Protein AF-0000000068950188 (afdb_homodimer)

Structure (mmCIF, N/CA/C/O backbone):
data_AF-0000000068950188-model_v1
#
loop_
_entity.id
_entity.type
_entity.pdbx_description
1 polymer 'Hemerythrin domain-containing protein'
#
loop_
_atom_site.group_PDB
_atom_site.id
_atom_site.type_symbol
_atom_site.label_atom_id
_atom_site.label_alt_id
_atom_site.label_comp_id
_atom_site.label_asym_id
_atom_site.label_entity_id
_atom_site.label_seq_id
_atom_site.pdbx_PDB_ins_code
_atom_site.Cartn_x
_atom_site.Cartn_y
_atom_site.Cartn_z
_atom_site.occupancy
_atom_site.B_iso_or_equiv
_atom_site.auth_seq_id
_atom_site.auth_comp_id
_atom_site.auth_asym_id
_atom_site.auth_atom_id
_atom_site.pdbx_PDB_model_num
ATOM 1 N N . MET A 1 1 ? 6.918 -17.859 6.152 1 88.5 1 MET A N 1
ATOM 2 C CA . MET A 1 1 ? 6.617 -19.25 5.863 1 88.5 1 MET A CA 1
ATOM 3 C C . MET A 1 1 ? 7.891 -20.094 5.84 1 88.5 1 MET A C 1
ATOM 5 O O . MET A 1 1 ? 8.93 -19.625 5.371 1 88.5 1 MET A O 1
ATOM 9 N N . ASP A 1 2 ? 7.711 -21.297 6.402 1 91.31 2 ASP A N 1
ATOM 10 C CA . ASP A 1 2 ? 8.852 -22.203 6.473 1 91.31 2 ASP A CA 1
ATOM 11 C C . ASP A 1 2 ? 8.977 -23.031 5.191 1 91.31 2 ASP A C 1
ATOM 13 O O . ASP A 1 2 ? 8.156 -23.906 4.934 1 91.31 2 ASP A O 1
ATOM 17 N N . LYS A 1 3 ? 10.047 -22.828 4.441 1 92.38 3 LYS A N 1
ATOM 18 C CA . LYS A 1 3 ? 10.266 -23.469 3.146 1 92.38 3 LYS A CA 1
ATOM 19 C C . LYS A 1 3 ? 10.352 -24.984 3.291 1 92.38 3 LYS A C 1
ATOM 21 O O . LYS A 1 3 ? 9.961 -25.734 2.385 1 92.38 3 LYS A O 1
ATOM 26 N N . SER A 1 4 ? 10.93 -25.406 4.383 1 92.56 4 SER A N 1
ATOM 27 C CA . SER A 1 4 ? 11.188 -26.828 4.59 1 92.56 4 SER A CA 1
ATOM 28 C C . SER A 1 4 ? 9.891 -27.609 4.727 1 92.56 4 SER A C 1
ATOM 30 O O . SER A 1 4 ? 9.883 -28.844 4.598 1 92.56 4 SER A O 1
ATOM 32 N N . LYS A 1 5 ? 8.789 -26.922 4.91 1 94.69 5 LYS A N 1
ATOM 33 C CA . LYS A 1 5 ? 7.516 -27.594 5.141 1 94.69 5 LYS A CA 1
ATOM 34 C C . LYS A 1 5 ? 6.676 -27.625 3.869 1 94.69 5 LYS A C 1
ATOM 36 O O . LYS A 1 5 ? 5.559 -28.156 3.871 1 94.69 5 LYS A O 1
ATOM 41 N N . ILE A 1 6 ? 7.227 -27.125 2.834 1 97.69 6 ILE A N 1
ATOM 42 C CA . ILE A 1 6 ? 6.496 -27.094 1.57 1 97.69 6 ILE A CA 1
ATOM 43 C C . ILE A 1 6 ? 6.586 -28.438 0.875 1 97.69 6 ILE A C 1
ATOM 45 O O . ILE A 1 6 ? 7.672 -29.016 0.755 1 97.69 6 ILE A O 1
ATOM 49 N N . PRO A 1 7 ? 5.477 -29 0.404 1 98.12 7 PRO A N 1
ATOM 50 C CA . PRO A 1 7 ? 5.484 -30.281 -0.313 1 98.12 7 PRO A CA 1
ATOM 51 C C . PRO A 1 7 ? 6.414 -30.266 -1.525 1 98.12 7 PRO A C 1
ATOM 53 O O . PRO A 1 7 ? 6.562 -29.234 -2.186 1 98.12 7 PRO A O 1
ATOM 56 N N . ALA A 1 8 ? 6.91 -31.406 -1.889 1 97.12 8 ALA A N 1
ATOM 57 C CA . ALA A 1 8 ? 7.953 -31.562 -2.898 1 97.12 8 ALA A CA 1
ATOM 58 C C . ALA A 1 8 ? 7.496 -31.016 -4.25 1 97.12 8 ALA A C 1
ATOM 60 O O . ALA A 1 8 ? 8.273 -30.375 -4.961 1 97.12 8 ALA A O 1
ATOM 61 N N . ASP A 1 9 ? 6.254 -31.266 -4.605 1 97.62 9 ASP A N 1
ATOM 62 C CA . ASP A 1 9 ? 5.75 -30.891 -5.922 1 97.62 9 ASP A CA 1
ATOM 63 C C . ASP A 1 9 ? 5.531 -29.375 -6.02 1 97.62 9 ASP A C 1
ATOM 65 O O . ASP A 1 9 ? 5.273 -28.859 -7.105 1 97.62 9 ASP A O 1
ATOM 69 N N . GLN A 1 10 ? 5.668 -28.625 -4.875 1 98.5 10 GLN A N 1
ATOM 70 C CA . GLN A 1 10 ? 5.441 -27.188 -4.863 1 98.5 10 GLN A CA 1
ATOM 71 C C . GLN A 1 10 ? 6.688 -26.438 -4.398 1 98.5 10 GLN A C 1
ATOM 73 O O . GLN A 1 10 ? 6.785 -25.219 -4.562 1 98.5 10 GLN A O 1
ATOM 78 N N . ALA A 1 11 ? 7.629 -27.141 -3.865 1 98.19 11 ALA A N 1
ATOM 79 C CA . ALA A 1 11 ? 8.766 -26.578 -3.139 1 98.19 11 ALA A CA 1
ATOM 80 C C . ALA A 1 11 ? 9.625 -25.703 -4.055 1 98.19 11 ALA A C 1
ATOM 82 O O . ALA A 1 11 ? 10.109 -24.656 -3.645 1 98.19 11 ALA A O 1
ATOM 83 N N . GLN A 1 12 ? 9.812 -26.125 -5.266 1 98.38 12 GLN A N 1
ATOM 84 C CA . GLN A 1 12 ? 10.68 -25.375 -6.164 1 98.38 12 GLN A CA 1
ATOM 85 C C . GLN A 1 12 ? 10.047 -24.047 -6.562 1 98.38 12 GLN A C 1
ATOM 87 O O . GLN A 1 12 ? 10.703 -23.016 -6.539 1 98.38 12 GLN A O 1
ATOM 92 N N . ALA A 1 13 ? 8.805 -24.047 -6.945 1 98.81 13 ALA A N 1
ATOM 93 C CA . ALA A 1 13 ? 8.117 -22.828 -7.371 1 98.81 13 ALA A CA 1
ATOM 94 C C . ALA A 1 13 ? 7.973 -21.844 -6.215 1 98.81 13 ALA A C 1
ATOM 96 O O . ALA A 1 13 ? 8.383 -20.688 -6.324 1 98.81 13 ALA A O 1
ATOM 97 N N . LEU A 1 14 ? 7.402 -22.312 -5.105 1 98.88 14 LEU A N 1
ATOM 98 C CA . LEU A 1 14 ? 7.168 -21.438 -3.957 1 98.88 14 LEU A CA 1
ATOM 99 C C . LEU A 1 14 ? 8.484 -21.016 -3.324 1 98.88 14 LEU A C 1
ATOM 101 O O . LEU A 1 14 ? 8.625 -19.859 -2.893 1 98.88 14 LEU A O 1
ATOM 105 N N . GLY A 1 15 ? 9.398 -21.922 -3.277 1 98.69 15 GLY A N 1
ATOM 106 C CA . GLY A 1 15 ? 10.711 -21.578 -2.746 1 98.69 15 GLY A CA 1
ATOM 107 C C . GLY A 1 15 ? 11.414 -20.484 -3.529 1 98.69 15 GLY A C 1
ATOM 108 O O . GLY A 1 15 ? 12.031 -19.594 -2.943 1 98.69 15 GLY A O 1
ATOM 109 N N . ALA A 1 16 ? 11.336 -20.578 -4.867 1 98.62 16 ALA A N 1
ATOM 110 C CA . ALA A 1 16 ? 11.953 -19.562 -5.711 1 98.62 16 ALA A CA 1
ATOM 111 C C . ALA A 1 16 ? 11.344 -18.188 -5.457 1 98.62 16 ALA A C 1
ATOM 113 O O . ALA A 1 16 ? 12.055 -17.188 -5.398 1 98.62 16 ALA A O 1
ATOM 114 N N . LEU A 1 17 ? 10.047 -18.125 -5.305 1 98.88 17 LEU A N 1
ATOM 115 C CA . LEU A 1 17 ? 9.367 -16.859 -5.02 1 98.88 17 LEU A CA 1
ATOM 116 C C . LEU A 1 17 ? 9.742 -16.344 -3.635 1 98.88 17 LEU A C 1
ATOM 118 O O . LEU A 1 17 ? 9.961 -15.148 -3.453 1 98.88 17 LEU A O 1
ATOM 122 N N . MET A 1 18 ? 9.844 -17.25 -2.682 1 98.75 18 MET A N 1
ATOM 123 C CA . MET A 1 18 ? 10.219 -16.859 -1.325 1 98.75 18 MET A CA 1
ATOM 124 C C . MET A 1 18 ? 11.656 -16.359 -1.284 1 98.75 18 MET A C 1
ATOM 126 O O . MET A 1 18 ? 11.984 -15.461 -0.501 1 98.75 18 MET A O 1
ATOM 130 N N . ASP A 1 19 ? 12.492 -16.953 -2.105 1 98.56 19 ASP A N 1
ATOM 131 C CA . ASP A 1 19 ? 13.859 -16.453 -2.207 1 98.56 19 ASP A CA 1
ATOM 132 C C . ASP A 1 19 ? 13.883 -15.016 -2.729 1 98.56 19 ASP A C 1
ATOM 134 O O . ASP A 1 19 ? 14.648 -14.188 -2.24 1 98.56 19 ASP A O 1
ATOM 138 N N . ASP A 1 20 ? 13.078 -14.734 -3.746 1 98.69 20 ASP A N 1
ATOM 139 C CA . ASP A 1 20 ? 12.938 -13.367 -4.223 1 98.69 20 ASP A CA 1
ATOM 140 C C . ASP A 1 20 ? 12.492 -12.438 -3.098 1 98.69 20 ASP A C 1
ATOM 142 O O . ASP A 1 20 ? 13.008 -11.328 -2.955 1 98.69 20 ASP A O 1
ATOM 146 N N . HIS A 1 21 ? 11.469 -12.859 -2.338 1 98.88 21 HIS A N 1
ATOM 147 C CA . HIS A 1 21 ? 10.93 -12.086 -1.227 1 98.88 21 HIS A CA 1
ATOM 148 C C . HIS A 1 21 ? 12.023 -11.758 -0.21 1 98.88 21 HIS A C 1
ATOM 150 O O . HIS A 1 21 ? 12.133 -10.609 0.235 1 98.88 21 HIS A O 1
ATOM 156 N N . ARG A 1 22 ? 12.789 -12.734 0.127 1 98.5 22 ARG A N 1
ATOM 157 C CA . ARG A 1 22 ? 13.867 -12.547 1.096 1 98.5 22 ARG A CA 1
ATOM 158 C C . ARG A 1 22 ? 14.914 -11.57 0.574 1 98.5 22 ARG A C 1
ATOM 160 O O . ARG A 1 22 ? 15.406 -10.727 1.324 1 98.5 22 ARG A O 1
ATOM 167 N N . ALA A 1 23 ? 15.242 -11.695 -0.681 1 98.5 23 ALA A N 1
ATOM 168 C CA . ALA A 1 23 ? 16.266 -10.836 -1.287 1 98.5 23 ALA A CA 1
ATOM 169 C C . ALA A 1 23 ? 15.844 -9.375 -1.229 1 98.5 23 ALA A C 1
ATOM 171 O O . ALA A 1 23 ? 16.641 -8.516 -0.833 1 98.5 23 ALA A O 1
ATOM 172 N N . VAL A 1 24 ? 14.641 -9.094 -1.591 1 98.75 24 VAL A N 1
ATOM 173 C CA . VAL A 1 24 ? 14.242 -7.695 -1.638 1 98.75 24 VAL A CA 1
ATOM 174 C C . VAL A 1 24 ? 14.07 -7.16 -0.218 1 98.75 24 VAL A C 1
ATOM 176 O O . VAL A 1 24 ? 14.336 -5.984 0.048 1 98.75 24 VAL A O 1
ATOM 179 N N . LYS A 1 25 ? 13.57 -7.973 0.729 1 98.75 25 LYS A N 1
ATOM 180 C CA . LYS A 1 25 ? 13.43 -7.531 2.113 1 98.75 25 LYS A CA 1
ATOM 181 C C . LYS A 1 25 ? 14.781 -7.148 2.707 1 98.75 25 LYS A C 1
ATOM 183 O O . LYS A 1 25 ? 14.883 -6.195 3.484 1 98.75 25 LYS A O 1
ATOM 188 N N . LYS A 1 26 ? 15.805 -7.902 2.34 1 98.75 26 LYS A N 1
ATOM 189 C CA . LYS A 1 26 ? 17.156 -7.543 2.762 1 98.75 26 LYS A CA 1
ATOM 190 C C . LYS A 1 26 ? 17.547 -6.168 2.23 1 98.75 26 LYS A C 1
ATOM 192 O O . LYS A 1 26 ? 18.172 -5.379 2.939 1 98.75 26 LYS A O 1
ATOM 197 N N . GLN A 1 27 ? 17.203 -5.887 1.042 1 98.81 27 GLN A N 1
ATOM 198 C CA . GLN A 1 27 ? 17.547 -4.613 0.421 1 98.81 27 GLN A CA 1
ATOM 199 C C . GLN A 1 27 ? 16.719 -3.473 0.998 1 98.81 27 GLN A C 1
ATOM 201 O O . GLN A 1 27 ? 17.188 -2.338 1.088 1 98.81 27 GLN A O 1
ATOM 206 N N . PHE A 1 28 ? 15.414 -3.783 1.392 1 98.81 28 PHE A N 1
ATOM 207 C CA . PHE A 1 28 ? 14.633 -2.781 2.111 1 98.81 28 PHE A CA 1
ATOM 208 C C . PHE A 1 28 ? 15.383 -2.301 3.348 1 98.81 28 PHE A C 1
ATOM 210 O O . PHE A 1 28 ? 15.477 -1.098 3.596 1 98.81 28 PHE A O 1
ATOM 217 N N . LYS A 1 29 ? 15.969 -3.225 4.055 1 98.38 29 LYS A N 1
ATOM 218 C CA . LYS A 1 29 ? 16.719 -2.9 5.266 1 98.38 29 LYS A CA 1
ATOM 219 C C . LYS A 1 29 ? 18 -2.143 4.938 1 98.38 29 LYS A C 1
ATOM 221 O O . LYS A 1 29 ? 18.344 -1.165 5.609 1 98.38 29 LYS A O 1
ATOM 226 N N . ALA A 1 30 ? 18.719 -2.557 3.893 1 98.69 30 ALA A N 1
ATOM 227 C CA . ALA A 1 30 ? 19.953 -1.892 3.482 1 98.69 30 ALA A CA 1
ATOM 228 C C . ALA A 1 30 ? 19.703 -0.431 3.123 1 98.69 30 ALA A C 1
ATOM 230 O O . ALA A 1 30 ? 20.484 0.448 3.469 1 98.69 30 ALA A O 1
ATOM 231 N N . PHE A 1 31 ? 18.656 -0.147 2.445 1 98.75 31 PHE A N 1
ATOM 232 C CA . PHE A 1 31 ? 18.266 1.206 2.057 1 98.75 31 PHE A CA 1
ATOM 233 C C . PHE A 1 31 ? 18.047 2.08 3.283 1 98.75 31 PHE A C 1
ATOM 235 O O . PHE A 1 31 ? 18.484 3.234 3.316 1 98.75 31 PHE A O 1
ATOM 242 N N . LYS A 1 32 ? 17.359 1.504 4.273 1 97.25 32 LYS A N 1
ATOM 243 C CA . LYS A 1 32 ? 17.047 2.232 5.504 1 97.25 32 LYS A CA 1
ATOM 244 C C . LYS A 1 32 ? 18.312 2.512 6.305 1 97.25 32 LYS A C 1
ATOM 246 O O . LYS A 1 32 ? 18.406 3.531 6.992 1 97.25 32 LYS A O 1
ATOM 251 N N . ASP A 1 33 ? 19.344 1.674 6.168 1 97.75 33 ASP A N 1
ATOM 252 C CA . ASP A 1 33 ? 20.516 1.719 7.031 1 97.75 33 ASP A CA 1
ATOM 253 C C . ASP A 1 33 ? 21.578 2.66 6.465 1 97.75 33 ASP A C 1
ATOM 255 O O . ASP A 1 33 ? 22.5 3.059 7.176 1 97.75 33 ASP A O 1
ATOM 259 N N . THR A 1 34 ? 21.484 2.992 5.176 1 97.88 34 THR A N 1
ATOM 260 C CA . THR A 1 34 ? 22.516 3.836 4.582 1 97.88 34 THR A CA 1
ATOM 261 C C . THR A 1 34 ? 22.047 5.285 4.488 1 97.88 34 THR A C 1
ATOM 263 O O . THR A 1 34 ? 20.859 5.539 4.27 1 97.88 34 THR A O 1
ATOM 266 N N . GLU A 1 35 ? 22.984 6.199 4.645 1 95.81 35 GLU A N 1
ATOM 267 C CA . GLU A 1 35 ? 22.688 7.617 4.438 1 95.81 35 GLU A CA 1
ATOM 268 C C . GLU A 1 35 ? 23.312 8.125 3.141 1 95.81 35 GLU A C 1
ATOM 270 O O . GLU A 1 35 ? 23.125 9.281 2.766 1 95.81 35 GLU A O 1
ATOM 275 N N . ASP A 1 36 ? 24.016 7.242 2.432 1 97.38 36 ASP A N 1
ATOM 276 C CA . ASP A 1 36 ? 24.672 7.594 1.175 1 97.38 36 ASP A CA 1
ATOM 277 C C . ASP A 1 36 ? 23.656 7.625 0.024 1 97.38 36 ASP A C 1
ATOM 279 O O . ASP A 1 36 ? 23.078 6.598 -0.326 1 97.38 36 ASP A O 1
ATOM 283 N N . ARG A 1 37 ? 23.531 8.742 -0.566 1 96.31 37 ARG A N 1
ATOM 284 C CA . ARG A 1 37 ? 22.516 8.953 -1.585 1 96.31 37 ARG A CA 1
ATOM 285 C C . ARG A 1 37 ? 22.781 8.086 -2.812 1 96.31 37 ARG A C 1
ATOM 287 O O . ARG A 1 37 ? 21.844 7.574 -3.428 1 96.31 37 ARG A O 1
ATOM 294 N N . ASP A 1 38 ? 23.984 7.965 -3.186 1 97.62 38 ASP A N 1
ATOM 295 C CA . ASP A 1 38 ? 24.328 7.125 -4.332 1 97.62 38 ASP A CA 1
ATOM 296 C C . ASP A 1 38 ? 23.984 5.664 -4.059 1 97.62 38 ASP A C 1
ATOM 298 O O . ASP A 1 38 ? 23.5 4.953 -4.949 1 97.62 38 ASP A O 1
ATOM 302 N N . GLU A 1 39 ? 24.25 5.238 -2.877 1 98.25 39 GLU A N 1
ATOM 303 C CA . GLU A 1 39 ? 23.906 3.873 -2.488 1 98.25 39 GLU A CA 1
ATOM 304 C C . GLU A 1 39 ? 22.406 3.664 -2.475 1 98.25 39 GLU A C 1
ATOM 306 O O . GLU A 1 39 ? 21.906 2.641 -2.951 1 98.25 39 GLU A O 1
ATOM 311 N N . LYS A 1 40 ? 21.719 4.656 -1.939 1 98.44 40 LYS A N 1
ATOM 312 C CA . LYS A 1 40 ? 20.266 4.582 -1.937 1 98.44 40 LYS A CA 1
ATOM 313 C C . LYS A 1 40 ? 19.719 4.465 -3.355 1 98.44 40 LYS A C 1
ATOM 315 O O . LYS A 1 40 ? 18.844 3.641 -3.623 1 98.44 40 LYS A O 1
ATOM 320 N N . GLN A 1 41 ? 20.234 5.262 -4.227 1 98.56 41 GLN A N 1
ATOM 321 C CA . GLN A 1 41 ? 19.812 5.223 -5.617 1 98.56 41 GLN A CA 1
ATOM 322 C C . GLN A 1 41 ? 20.062 3.85 -6.234 1 98.56 41 GLN A C 1
ATOM 324 O O . GLN A 1 41 ? 19.203 3.295 -6.914 1 98.56 41 GLN A O 1
ATOM 329 N N . ALA A 1 42 ? 21.219 3.297 -6.008 1 98.69 42 ALA A N 1
ATOM 330 C CA . ALA A 1 42 ? 21.609 2.004 -6.578 1 98.69 42 ALA A CA 1
ATOM 331 C C . ALA A 1 42 ? 20.703 0.889 -6.039 1 98.69 42 ALA A C 1
ATOM 333 O O . ALA A 1 42 ? 20.234 0.043 -6.801 1 98.69 42 ALA A O 1
ATOM 334 N N . ILE A 1 43 ? 20.484 0.902 -4.723 1 98.81 43 ILE A N 1
ATOM 335 C CA . ILE A 1 43 ? 19.625 -0.099 -4.102 1 98.81 43 ILE A CA 1
ATOM 336 C C . ILE A 1 43 ? 18.219 -0.003 -4.684 1 98.81 43 ILE A C 1
ATOM 338 O O . ILE A 1 43 ? 17.625 -1.019 -5.043 1 98.81 43 ILE A O 1
ATOM 342 N N . ALA A 1 44 ? 17.734 1.243 -4.789 1 98.88 44 ALA A N 1
ATOM 343 C CA . ALA A 1 44 ? 16.375 1.455 -5.27 1 98.88 44 ALA A CA 1
ATOM 344 C C . ALA A 1 44 ? 16.203 0.917 -6.688 1 98.88 44 ALA A C 1
ATOM 346 O O . ALA A 1 44 ? 15.219 0.218 -6.977 1 98.88 44 ALA A O 1
ATOM 347 N N . LEU A 1 45 ? 17.125 1.197 -7.539 1 98.69 45 LEU A N 1
ATOM 348 C CA . LEU A 1 45 ? 17.016 0.768 -8.93 1 98.69 45 LEU A CA 1
ATOM 349 C C . LEU A 1 45 ? 17.125 -0.749 -9.039 1 98.69 45 LEU A C 1
ATOM 351 O O . LEU A 1 45 ? 16.422 -1.371 -9.844 1 98.69 45 LEU A O 1
ATOM 355 N N . ASP A 1 46 ? 17.969 -1.346 -8.25 1 98.44 46 ASP A N 1
ATOM 356 C CA . ASP A 1 46 ? 18.094 -2.801 -8.242 1 98.44 46 ASP A CA 1
ATOM 357 C C . ASP A 1 46 ? 16.812 -3.459 -7.766 1 98.44 46 ASP A C 1
ATOM 359 O O . ASP A 1 46 ? 16.344 -4.438 -8.359 1 98.44 46 ASP A O 1
ATOM 363 N N . VAL A 1 47 ? 16.25 -2.947 -6.699 1 98.81 47 VAL A N 1
ATOM 364 C CA . VAL A 1 47 ? 15.008 -3.482 -6.16 1 98.81 47 VAL A CA 1
ATOM 365 C C . VAL A 1 47 ? 13.898 -3.346 -7.195 1 98.81 47 VAL A C 1
ATOM 367 O O . VAL A 1 47 ? 13.117 -4.273 -7.402 1 98.81 47 VAL A O 1
ATOM 370 N N . CYS A 1 48 ? 13.828 -2.158 -7.828 1 98.81 48 CYS A N 1
ATOM 371 C CA . CYS A 1 48 ? 12.828 -1.955 -8.875 1 98.81 48 CYS A CA 1
ATOM 372 C C . CYS A 1 48 ? 12.953 -3.016 -9.961 1 98.81 48 CYS A C 1
ATOM 374 O O . CYS A 1 48 ? 11.953 -3.584 -10.398 1 98.81 48 CYS A O 1
ATOM 376 N N . HIS A 1 49 ? 14.141 -3.318 -10.328 1 98.31 49 HIS A N 1
ATOM 377 C CA . HIS A 1 49 ? 14.375 -4.324 -11.359 1 98.31 49 HIS A CA 1
ATOM 378 C C . HIS A 1 49 ? 13.945 -5.707 -10.883 1 98.31 49 HIS A C 1
ATOM 380 O O . HIS A 1 49 ? 13.234 -6.422 -11.602 1 98.31 49 HIS A O 1
ATOM 386 N N . GLN A 1 50 ? 14.336 -6.082 -9.719 1 98.44 50 GLN A N 1
ATOM 387 C CA . GLN A 1 50 ? 14 -7.391 -9.164 1 98.44 50 GLN A CA 1
ATOM 388 C C . GLN A 1 50 ? 12.492 -7.555 -9.023 1 98.44 50 GLN A C 1
ATOM 390 O O . GLN A 1 50 ? 11.938 -8.602 -9.367 1 98.44 50 GLN A O 1
ATOM 395 N N . LEU A 1 51 ? 11.852 -6.531 -8.531 1 98.88 51 LEU A N 1
ATOM 396 C CA . LEU A 1 51 ? 10.406 -6.59 -8.336 1 98.88 51 LEU A CA 1
ATOM 397 C C . LEU A 1 51 ? 9.68 -6.672 -9.68 1 98.88 51 LEU A C 1
ATOM 399 O O . LEU A 1 51 ? 8.641 -7.336 -9.789 1 98.88 51 LEU A O 1
ATOM 403 N N . THR A 1 52 ? 10.18 -5.98 -10.664 1 98.75 52 THR A N 1
ATOM 404 C CA . THR A 1 52 ? 9.594 -6.059 -12 1 98.75 52 THR A CA 1
ATOM 405 C C . THR A 1 52 ? 9.672 -7.48 -12.539 1 98.75 52 THR A C 1
ATOM 407 O O . THR A 1 52 ? 8.68 -8.016 -13.039 1 98.75 52 THR A O 1
ATOM 410 N N . VAL A 1 53 ? 10.812 -8.094 -12.43 1 98.69 53 VAL A N 1
ATOM 411 C CA . VAL A 1 53 ? 11 -9.469 -12.875 1 98.69 53 VAL A CA 1
ATOM 412 C C . VAL A 1 53 ? 10.078 -10.398 -12.078 1 98.69 53 VAL A C 1
ATOM 414 O O . VAL A 1 53 ? 9.375 -11.234 -12.656 1 98.69 53 VAL A O 1
ATOM 417 N N . HIS A 1 54 ? 10.062 -10.266 -10.75 1 98.88 54 HIS A N 1
ATOM 418 C CA . HIS A 1 54 ? 9.234 -11.078 -9.859 1 98.88 54 HIS A CA 1
ATOM 419 C C . HIS A 1 54 ? 7.766 -11 -10.258 1 98.88 54 HIS A C 1
ATOM 421 O O . HIS A 1 54 ? 7.102 -12.031 -10.398 1 98.88 54 HIS A O 1
ATOM 427 N N . ALA A 1 55 ? 7.293 -9.789 -10.414 1 98.81 55 ALA A N 1
ATOM 428 C CA . ALA A 1 55 ? 5.887 -9.586 -10.758 1 98.81 55 ALA A CA 1
ATOM 429 C C . ALA A 1 55 ? 5.559 -10.188 -12.117 1 98.81 55 ALA A C 1
ATOM 431 O O . ALA A 1 55 ? 4.504 -10.805 -12.297 1 98.81 55 ALA A O 1
ATOM 432 N N . THR A 1 56 ? 6.445 -10.016 -13.062 1 98.81 56 THR A N 1
ATOM 433 C CA . THR A 1 56 ? 6.238 -10.547 -14.406 1 98.81 56 THR A CA 1
ATOM 434 C C . THR A 1 56 ? 6.109 -12.07 -14.375 1 98.81 56 THR A C 1
ATOM 436 O O . THR A 1 56 ? 5.188 -12.633 -14.969 1 98.81 56 THR A O 1
ATOM 439 N N . ILE A 1 57 ? 6.957 -12.711 -13.664 1 98.81 57 ILE A N 1
ATOM 440 C CA . ILE A 1 57 ? 6.98 -14.164 -13.562 1 98.81 57 ILE A CA 1
ATOM 441 C C . ILE A 1 57 ? 5.691 -14.656 -12.906 1 98.81 57 ILE A C 1
ATOM 443 O O . ILE A 1 57 ? 5.078 -15.617 -13.375 1 98.81 57 ILE A O 1
ATOM 447 N N . GLU A 1 58 ? 5.293 -14.047 -11.828 1 98.94 58 GLU A N 1
ATOM 448 C CA . GLU A 1 58 ? 4.055 -14.438 -11.164 1 98.94 58 GLU A CA 1
ATOM 449 C C . GLU A 1 58 ? 2.848 -14.234 -12.07 1 98.94 58 GLU A C 1
ATOM 451 O O . GLU A 1 58 ? 2.008 -15.133 -12.203 1 98.94 58 GLU A O 1
ATOM 456 N N . GLU A 1 59 ? 2.789 -13.109 -12.719 1 98.88 59 GLU A N 1
ATOM 457 C CA . GLU A 1 59 ? 1.618 -12.758 -13.523 1 98.88 59 GLU A CA 1
ATOM 458 C C . GLU A 1 59 ? 1.526 -13.617 -14.773 1 98.88 59 GLU A C 1
ATOM 460 O O . GLU A 1 59 ? 0.432 -14.008 -15.188 1 98.88 59 GLU A O 1
ATOM 465 N N . GLU A 1 60 ? 2.637 -13.969 -15.375 1 98.88 60 GLU A N 1
ATOM 466 C CA . GLU A 1 60 ? 2.641 -14.695 -16.641 1 98.88 60 GLU A CA 1
ATOM 467 C C . GLU A 1 60 ? 2.531 -16.203 -16.422 1 98.88 60 GLU A C 1
ATOM 469 O O . GLU A 1 60 ? 2.023 -16.922 -17.281 1 98.88 60 GLU A O 1
ATOM 474 N N . ILE A 1 61 ? 2.984 -16.688 -15.289 1 98.94 61 ILE A N 1
ATOM 475 C CA . ILE A 1 61 ? 3.146 -18.125 -15.156 1 98.94 61 ILE A CA 1
ATOM 476 C C . ILE A 1 61 ? 2.461 -18.609 -13.883 1 98.94 61 ILE A C 1
ATOM 478 O O . ILE A 1 61 ? 1.533 -19.422 -13.938 1 98.94 61 ILE A O 1
ATOM 482 N N . PHE A 1 62 ? 2.838 -18.078 -12.672 1 98.94 62 PHE A N 1
ATOM 483 C CA . PHE A 1 62 ? 2.385 -18.609 -11.391 1 98.94 62 PHE A CA 1
ATOM 484 C C . PHE A 1 62 ? 0.891 -18.359 -11.203 1 98.94 62 PHE A C 1
ATOM 486 O O . PHE A 1 62 ? 0.145 -19.281 -10.867 1 98.94 62 PHE A O 1
ATOM 493 N N . TYR A 1 63 ? 0.458 -17.109 -11.453 1 98.88 63 TYR A N 1
ATOM 494 C CA . TYR A 1 63 ? -0.941 -16.766 -11.219 1 98.88 63 TYR A CA 1
ATOM 495 C C . TYR A 1 63 ? -1.855 -17.562 -12.156 1 98.88 63 TYR A C 1
ATOM 497 O O . TYR A 1 63 ? -2.838 -18.156 -11.711 1 98.88 63 TYR A O 1
ATOM 505 N N . PRO A 1 64 ? -1.549 -17.609 -13.461 1 98.81 64 PRO A N 1
ATOM 506 C CA . PRO A 1 64 ? -2.416 -18.391 -14.344 1 98.81 64 PRO A CA 1
ATOM 507 C C . PRO A 1 64 ? -2.498 -19.859 -13.945 1 98.81 64 PRO A C 1
ATOM 509 O O . PRO A 1 64 ? -3.545 -20.484 -14.117 1 98.81 64 PRO A O 1
ATOM 512 N N . ALA A 1 65 ? -1.452 -20.422 -13.43 1 98.69 65 ALA A N 1
ATOM 513 C CA . ALA A 1 65 ? -1.436 -21.828 -13.023 1 98.69 65 ALA A CA 1
ATOM 514 C C . ALA A 1 65 ? -2.377 -22.078 -11.852 1 98.69 65 ALA A C 1
ATOM 516 O O . ALA A 1 65 ? -2.781 -23.203 -11.602 1 98.69 65 ALA A O 1
ATOM 517 N N . LEU A 1 66 ? -2.674 -21.078 -11.102 1 98.81 66 LEU A N 1
ATOM 518 C CA . LEU A 1 66 ? -3.504 -21.203 -9.906 1 98.81 66 LEU A CA 1
ATOM 519 C C . LEU A 1 66 ? -4.953 -20.844 -10.203 1 98.81 66 LEU A C 1
ATOM 521 O O . LEU A 1 66 ? -5.855 -21.172 -9.43 1 98.81 66 LEU A O 1
ATOM 525 N N . ARG A 1 67 ? -5.156 -20.016 -11.266 1 98.69 67 ARG A N 1
ATOM 526 C CA . ARG A 1 67 ? -6.496 -19.531 -11.586 1 98.69 67 ARG A CA 1
ATOM 527 C C . ARG A 1 67 ? -7.457 -20.703 -11.797 1 98.69 67 ARG A C 1
ATOM 529 O O . ARG A 1 67 ? -7.121 -21.688 -12.469 1 98.69 67 ARG A O 1
ATOM 536 N N . GLY A 1 68 ? -8.656 -20.641 -11.188 1 98.44 68 GLY A N 1
ATOM 537 C CA . GLY A 1 68 ? -9.703 -21.625 -11.359 1 98.44 68 GLY A CA 1
ATOM 538 C C . GLY A 1 68 ? -9.617 -22.766 -10.359 1 98.44 68 GLY A C 1
ATOM 539 O O . GLY A 1 68 ? -10.516 -23.609 -10.289 1 98.44 68 GLY A O 1
ATOM 540 N N . VAL A 1 69 ? -8.602 -22.844 -9.523 1 98.56 69 VAL A N 1
ATOM 541 C CA . VAL A 1 69 ? -8.445 -23.922 -8.539 1 98.56 69 VAL A CA 1
ATOM 542 C C . VAL A 1 69 ? -9.523 -23.797 -7.473 1 98.56 69 VAL A C 1
ATOM 544 O O . VAL A 1 69 ? -10.094 -24.812 -7.047 1 98.56 69 VAL A O 1
ATOM 547 N N . SER A 1 70 ? -9.781 -22.594 -6.988 1 98.25 70 SER A N 1
ATOM 548 C CA . SER A 1 70 ? -10.859 -22.297 -6.047 1 98.25 70 SER A CA 1
ATOM 549 C C . SER A 1 70 ? -11.234 -20.828 -6.078 1 98.25 70 SER A C 1
ATOM 551 O O . SER A 1 70 ? -10.445 -19.984 -6.516 1 98.25 70 SER A O 1
ATOM 553 N N . ASP A 1 71 ? -12.367 -20.531 -5.582 1 97.25 71 ASP A N 1
ATOM 554 C CA . ASP A 1 71 ? -12.82 -19.141 -5.5 1 97.25 71 ASP A CA 1
ATOM 555 C C . ASP A 1 71 ? -11.914 -18.328 -4.586 1 97.25 71 ASP A C 1
ATOM 557 O O . ASP A 1 71 ? -11.656 -17.141 -4.852 1 97.25 71 ASP A O 1
ATOM 561 N N . GLU A 1 72 ? -11.477 -18.953 -3.545 1 97.56 72 GLU A N 1
ATOM 562 C CA . GLU A 1 72 ? -10.594 -18.281 -2.6 1 97.56 72 GLU A CA 1
ATOM 563 C C . GLU A 1 72 ? -9.281 -17.875 -3.264 1 97.56 72 GLU A C 1
ATOM 565 O O . GLU A 1 72 ? -8.82 -16.75 -3.111 1 97.56 72 GLU A O 1
ATOM 570 N N . ILE A 1 73 ? -8.766 -18.781 -3.973 1 98.69 73 ILE A N 1
ATOM 571 C CA . ILE A 1 73 ? -7.516 -18.5 -4.672 1 98.69 73 ILE A CA 1
ATOM 572 C C . ILE A 1 73 ? -7.746 -17.422 -5.727 1 98.69 73 ILE A C 1
ATOM 574 O O . ILE A 1 73 ? -6.941 -16.5 -5.867 1 98.69 73 ILE A O 1
ATOM 578 N N . ASP A 1 74 ? -8.852 -17.516 -6.465 1 98.5 74 ASP A N 1
ATOM 579 C CA . ASP A 1 74 ? -9.156 -16.531 -7.488 1 98.5 74 ASP A CA 1
ATOM 580 C C . ASP A 1 74 ? -9.25 -15.125 -6.887 1 98.5 74 ASP A C 1
ATOM 582 O O . ASP A 1 74 ? -8.766 -14.156 -7.469 1 98.5 74 ASP A O 1
ATOM 586 N N . ASP A 1 75 ? -9.836 -15.031 -5.738 1 97.69 75 ASP A N 1
ATOM 587 C CA . ASP A 1 75 ? -9.953 -13.75 -5.059 1 97.69 75 ASP A CA 1
ATOM 588 C C . ASP A 1 75 ? -8.586 -13.211 -4.66 1 97.69 75 ASP A C 1
ATOM 590 O O . ASP A 1 75 ? -8.32 -12.016 -4.801 1 97.69 75 ASP A O 1
ATOM 594 N N . LEU A 1 76 ? -7.762 -14.07 -4.148 1 98.56 76 LEU A N 1
ATOM 595 C CA . LEU A 1 76 ? -6.418 -13.664 -3.748 1 98.56 76 LEU A CA 1
ATOM 596 C C . LEU A 1 76 ? -5.598 -13.219 -4.957 1 98.56 76 LEU A C 1
ATOM 598 O O . LEU A 1 76 ? -4.805 -12.281 -4.859 1 98.56 76 LEU A O 1
ATOM 602 N N . LEU A 1 77 ? -5.797 -13.883 -6.062 1 98.81 77 LEU A N 1
ATOM 603 C CA . LEU A 1 77 ? -5.098 -13.516 -7.289 1 98.81 77 LEU A CA 1
ATOM 604 C C . LEU A 1 77 ? -5.547 -12.141 -7.777 1 98.81 77 LEU A C 1
ATOM 606 O O . LEU A 1 77 ? -4.727 -11.336 -8.219 1 98.81 77 LEU A O 1
ATOM 610 N N . ASP A 1 78 ? -6.844 -11.914 -7.719 1 98.56 78 ASP A N 1
ATOM 611 C CA . ASP A 1 78 ? -7.348 -10.594 -8.102 1 98.56 78 ASP A CA 1
ATOM 612 C C . ASP A 1 78 ? -6.723 -9.5 -7.246 1 98.56 78 ASP A C 1
ATOM 614 O O . ASP A 1 78 ? -6.309 -8.461 -7.766 1 98.56 78 ASP A O 1
ATOM 618 N N . GLU A 1 79 ? -6.66 -9.719 -5.988 1 98.69 79 GLU A N 1
ATOM 619 C CA . GLU A 1 79 ? -6.047 -8.75 -5.082 1 98.69 79 GLU A CA 1
ATOM 620 C C . GLU A 1 79 ? -4.566 -8.555 -5.402 1 98.69 79 GLU A C 1
ATOM 622 O O . GLU A 1 79 ? -4.09 -7.418 -5.465 1 98.69 79 GLU A O 1
ATOM 627 N N . ALA A 1 80 ? -3.904 -9.625 -5.629 1 98.81 80 ALA A N 1
ATOM 628 C CA . ALA A 1 80 ? -2.473 -9.578 -5.914 1 98.81 80 ALA A CA 1
ATOM 629 C C . ALA A 1 80 ? -2.197 -8.805 -7.199 1 98.81 80 ALA A C 1
ATOM 631 O O . ALA A 1 80 ? -1.193 -8.094 -7.301 1 98.81 80 ALA A O 1
ATOM 632 N N . GLU A 1 81 ? -3.066 -8.984 -8.156 1 98.69 81 GLU A N 1
ATOM 633 C CA . GLU A 1 81 ? -2.904 -8.25 -9.406 1 98.69 81 GLU A CA 1
ATOM 634 C C . GLU A 1 81 ? -3.023 -6.742 -9.18 1 98.69 81 GLU A C 1
ATOM 636 O O . GLU A 1 81 ? -2.275 -5.961 -9.766 1 98.69 81 GLU A O 1
ATOM 641 N N . VAL A 1 82 ? -3.949 -6.359 -8.359 1 98.69 82 VAL A N 1
ATOM 642 C CA . VAL A 1 82 ? -4.094 -4.949 -8.008 1 98.69 82 VAL A CA 1
ATOM 643 C C . VAL A 1 82 ? -2.854 -4.473 -7.258 1 98.69 82 VAL A C 1
ATOM 645 O O . VAL A 1 82 ? -2.336 -3.385 -7.527 1 98.69 82 VAL A O 1
ATOM 648 N N . GLU A 1 83 ? -2.373 -5.258 -6.336 1 98.88 83 GLU A N 1
ATOM 649 C CA . GLU A 1 83 ? -1.159 -4.922 -5.598 1 98.88 83 GLU A CA 1
ATOM 650 C C . GLU A 1 83 ? 0.027 -4.738 -6.543 1 98.88 83 GLU A C 1
ATOM 652 O O . GLU A 1 83 ? 0.821 -3.811 -6.379 1 98.88 83 GLU A O 1
ATOM 657 N N . HIS A 1 84 ? 0.128 -5.598 -7.527 1 98.94 84 HIS A N 1
ATOM 658 C CA . HIS A 1 84 ? 1.206 -5.484 -8.5 1 98.94 84 HIS A CA 1
ATOM 659 C C . HIS A 1 84 ? 1.117 -4.168 -9.266 1 98.94 84 HIS A C 1
ATOM 661 O O . HIS A 1 84 ? 2.141 -3.541 -9.555 1 98.94 84 HIS A O 1
ATOM 667 N N . GLN A 1 85 ? -0.04 -3.824 -9.602 1 98.5 85 GLN A N 1
ATOM 668 C CA . GLN A 1 85 ? -0.193 -2.562 -10.32 1 98.5 85 GLN A CA 1
ATOM 669 C C . GLN A 1 85 ? 0.281 -1.386 -9.477 1 98.5 85 GLN A C 1
ATOM 671 O O . GLN A 1 85 ? 0.943 -0.476 -9.977 1 98.5 85 GLN A O 1
ATOM 676 N N . VAL A 1 86 ? -0.042 -1.373 -8.188 1 98.69 86 VAL A N 1
ATOM 677 C CA . VAL A 1 86 ? 0.422 -0.333 -7.281 1 98.69 86 VAL A CA 1
ATOM 678 C C . VAL A 1 86 ? 1.949 -0.318 -7.246 1 98.69 86 VAL A C 1
ATOM 680 O O . VAL A 1 86 ? 2.566 0.746 -7.336 1 98.69 86 VAL A O 1
ATOM 683 N N . ALA A 1 87 ? 2.516 -1.494 -7.094 1 98.81 87 ALA A N 1
ATOM 684 C CA . ALA A 1 87 ? 3.973 -1.593 -7.07 1 98.81 87 ALA A CA 1
ATOM 685 C C . ALA A 1 87 ? 4.578 -1.05 -8.359 1 98.81 87 ALA A C 1
ATOM 687 O O . ALA A 1 87 ? 5.582 -0.333 -8.328 1 98.81 87 ALA A O 1
ATOM 688 N N . LYS A 1 88 ? 3.967 -1.352 -9.5 1 98.81 88 LYS A N 1
ATOM 689 C CA . LYS A 1 88 ? 4.461 -0.897 -10.797 1 98.81 88 LYS A CA 1
ATOM 690 C C . LYS A 1 88 ? 4.418 0.625 -10.898 1 98.81 88 LYS A C 1
ATOM 692 O O . LYS A 1 88 ? 5.332 1.24 -11.453 1 98.81 88 LYS A O 1
ATOM 697 N N . ASP A 1 89 ? 3.418 1.202 -10.367 1 98.56 89 ASP A N 1
ATOM 698 C CA . ASP A 1 89 ? 3.307 2.656 -10.383 1 98.56 89 ASP A CA 1
ATOM 699 C C . ASP A 1 89 ? 4.398 3.297 -9.523 1 98.56 89 ASP A C 1
ATOM 701 O O . ASP A 1 89 ? 4.992 4.305 -9.914 1 98.56 89 ASP A O 1
ATOM 705 N N . LEU A 1 90 ? 4.645 2.764 -8.359 1 98.81 90 LEU A N 1
ATOM 706 C CA . LEU A 1 90 ? 5.691 3.279 -7.488 1 98.81 90 LEU A CA 1
ATOM 707 C C . LEU A 1 90 ? 7.066 3.072 -8.109 1 98.81 90 LEU A C 1
ATOM 709 O O . LEU A 1 90 ? 7.934 3.945 -8.016 1 98.81 90 LEU A O 1
ATOM 713 N N . ILE A 1 91 ? 7.266 1.918 -8.758 1 98.88 91 ILE A N 1
ATOM 714 C CA . ILE A 1 91 ? 8.508 1.632 -9.461 1 98.88 91 ILE A CA 1
ATOM 715 C C . ILE A 1 91 ? 8.727 2.666 -10.562 1 98.88 91 ILE A C 1
ATOM 717 O O . ILE A 1 91 ? 9.828 3.211 -10.703 1 98.88 91 ILE A O 1
ATOM 721 N N . ALA A 1 92 ? 7.68 2.955 -11.32 1 98.69 92 ALA A N 1
ATOM 722 C CA . ALA A 1 92 ? 7.777 3.947 -12.391 1 98.69 92 ALA A CA 1
ATOM 723 C C . ALA A 1 92 ? 8.18 5.309 -11.836 1 98.69 92 ALA A C 1
ATOM 725 O O . ALA A 1 92 ? 9 6.016 -12.438 1 98.69 92 ALA A O 1
ATOM 726 N N . ALA A 1 93 ? 7.66 5.711 -10.742 1 98.38 93 ALA A N 1
ATOM 727 C CA . ALA A 1 93 ? 7.984 6.988 -10.109 1 98.38 93 ALA A CA 1
ATOM 728 C C . ALA A 1 93 ? 9.461 7.043 -9.711 1 98.38 93 ALA A C 1
ATOM 730 O O . ALA A 1 93 ? 10.117 8.07 -9.883 1 98.38 93 ALA A O 1
ATOM 731 N N . ILE A 1 94 ? 9.977 5.977 -9.164 1 98.75 94 ILE A N 1
ATOM 732 C CA . ILE A 1 94 ? 11.367 5.898 -8.75 1 98.75 94 ILE A CA 1
ATOM 733 C C . ILE A 1 94 ? 12.273 5.973 -9.984 1 98.75 94 ILE A C 1
ATOM 735 O O . ILE A 1 94 ? 13.242 6.73 -10 1 98.75 94 ILE A O 1
ATOM 739 N N . GLU A 1 95 ? 11.914 5.227 -11.016 1 98.56 95 GLU A N 1
ATOM 740 C CA . GLU A 1 95 ? 12.75 5.129 -12.211 1 98.56 95 GLU A CA 1
ATOM 741 C C . GLU A 1 95 ? 12.727 6.434 -13.008 1 98.56 95 GLU A C 1
ATOM 743 O O . GLU A 1 95 ? 13.695 6.758 -13.703 1 98.56 95 GLU A O 1
ATOM 748 N N . GLU A 1 96 ? 11.664 7.168 -12.945 1 98 96 GLU A N 1
ATOM 749 C CA . GLU A 1 96 ? 11.531 8.438 -13.648 1 98 96 GLU A CA 1
ATOM 750 C C . GLU A 1 96 ? 12.5 9.477 -13.094 1 98 96 GLU A C 1
ATOM 752 O O . GLU A 1 96 ? 12.992 10.336 -13.828 1 98 96 GLU A O 1
ATOM 757 N N . ASP A 1 97 ? 12.789 9.469 -11.789 1 97.38 97 ASP A N 1
ATOM 758 C CA . ASP A 1 97 ? 13.695 10.414 -11.141 1 97.38 97 ASP A CA 1
ATOM 759 C C . ASP A 1 97 ? 14.461 9.742 -9.992 1 97.38 97 ASP A C 1
ATOM 761 O O . ASP A 1 97 ? 14.281 10.109 -8.828 1 97.38 97 ASP A O 1
ATOM 765 N N . PRO A 1 98 ? 15.352 8.867 -10.32 1 96.12 98 PRO A N 1
ATOM 766 C CA . PRO A 1 98 ? 16.031 8.055 -9.305 1 96.12 98 PRO A CA 1
ATOM 767 C C . PRO A 1 98 ? 16.906 8.883 -8.375 1 96.12 98 PRO A C 1
ATOM 769 O O . PRO A 1 98 ? 17.281 8.414 -7.297 1 96.12 98 PRO A O 1
ATOM 772 N N . ALA A 1 99 ? 17.25 10.102 -8.727 1 94.62 99 ALA A N 1
ATOM 773 C CA . ALA A 1 99 ? 18.094 10.961 -7.898 1 94.62 99 ALA A CA 1
ATOM 774 C C . ALA A 1 99 ? 17.281 12.109 -7.305 1 94.62 99 ALA A C 1
ATOM 776 O O . ALA A 1 99 ? 17.859 13.023 -6.699 1 94.62 99 ALA A O 1
ATOM 777 N N . GLY A 1 100 ? 16 12.039 -7.477 1 95.44 100 GLY A N 1
ATOM 778 C CA . GLY A 1 100 ? 15.156 13.156 -7.074 1 95.44 100 GLY A CA 1
ATOM 779 C C . GLY A 1 100 ? 14.883 13.188 -5.586 1 95.44 100 GLY A C 1
ATOM 780 O O . GLY A 1 100 ? 15.203 12.242 -4.867 1 95.44 100 GLY A O 1
ATOM 781 N N . ASP A 1 101 ? 14.281 14.25 -5.082 1 95.38 101 ASP A N 1
ATOM 782 C CA . ASP A 1 101 ? 14.023 14.5 -3.666 1 95.38 101 ASP A CA 1
ATOM 783 C C . ASP A 1 101 ? 12.992 13.516 -3.111 1 95.38 101 ASP A C 1
ATOM 785 O O . ASP A 1 101 ? 12.922 13.305 -1.898 1 95.38 101 ASP A O 1
ATOM 789 N N . LYS A 1 102 ? 12.281 12.859 -3.98 1 96.75 102 LYS A N 1
ATOM 790 C CA . LYS A 1 102 ? 11.211 11.984 -3.518 1 96.75 102 LYS A CA 1
ATOM 791 C C . LYS A 1 102 ? 11.625 10.523 -3.592 1 96.75 102 LYS A C 1
ATOM 793 O O . LYS A 1 102 ? 10.812 9.625 -3.344 1 96.75 102 LYS A O 1
ATOM 798 N N . LEU A 1 103 ? 12.844 10.281 -3.91 1 98.38 103 LEU A N 1
ATOM 799 C CA . LEU A 1 103 ? 13.32 8.898 -3.992 1 98.38 103 LEU A CA 1
ATOM 800 C C . LEU A 1 103 ? 13.031 8.148 -2.697 1 98.38 103 LEU A C 1
ATOM 802 O O . LEU A 1 103 ? 12.438 7.07 -2.717 1 98.38 103 LEU A O 1
ATOM 806 N N . GLU A 1 104 ? 13.383 8.734 -1.561 1 98.12 104 GLU A N 1
ATOM 807 C CA . GLU A 1 104 ? 13.258 8.039 -0.28 1 98.12 104 GLU A CA 1
ATOM 808 C C . GLU A 1 104 ? 11.797 7.789 0.07 1 98.12 104 GLU A C 1
ATOM 810 O O . GLU A 1 104 ? 11.445 6.711 0.549 1 98.12 104 GLU A O 1
ATOM 815 N N . ALA A 1 105 ? 10.984 8.711 -0.179 1 98.56 105 ALA A N 1
ATOM 816 C CA . ALA A 1 105 ? 9.555 8.562 0.092 1 98.56 105 ALA A CA 1
ATOM 817 C C . ALA A 1 105 ? 8.945 7.461 -0.774 1 98.56 105 ALA A C 1
ATOM 819 O O . ALA A 1 105 ? 8.25 6.578 -0.269 1 98.56 105 ALA A O 1
ATOM 820 N N . ASN A 1 106 ? 9.234 7.551 -2.074 1 98.81 106 ASN A N 1
ATOM 821 C CA . ASN A 1 106 ? 8.711 6.543 -2.994 1 98.81 106 ASN A CA 1
ATOM 822 C C . ASN A 1 106 ? 9.188 5.145 -2.619 1 98.81 106 ASN A C 1
ATOM 824 O O . ASN A 1 106 ? 8.398 4.199 -2.607 1 98.81 106 ASN A O 1
ATOM 828 N N . TYR A 1 107 ? 10.461 5.074 -2.307 1 98.88 107 TYR A N 1
ATOM 829 C CA . TYR A 1 107 ? 11.023 3.77 -1.985 1 98.88 107 TYR A CA 1
ATOM 830 C C . TYR A 1 107 ? 10.469 3.242 -0.669 1 98.88 107 TYR A C 1
ATOM 832 O O . TYR A 1 107 ? 10.195 2.045 -0.538 1 98.88 107 TYR A O 1
ATOM 840 N N . THR A 1 108 ? 10.312 4.094 0.296 1 98.69 108 THR A N 1
ATOM 841 C CA . THR A 1 108 ? 9.758 3.684 1.583 1 98.69 108 THR A CA 1
ATOM 842 C C . THR A 1 108 ? 8.336 3.145 1.414 1 98.69 108 THR A C 1
ATOM 844 O O . THR A 1 108 ? 8.016 2.064 1.912 1 98.69 108 THR A O 1
ATOM 847 N N . VAL A 1 109 ? 7.531 3.818 0.704 1 98.88 109 VAL A N 1
ATOM 848 C CA . VAL A 1 109 ? 6.16 3.381 0.481 1 98.88 109 VAL A CA 1
ATOM 849 C C . VAL A 1 109 ? 6.152 2.076 -0.312 1 98.88 109 VAL A C 1
ATOM 851 O O . VAL A 1 109 ? 5.398 1.153 0.005 1 98.88 109 VAL A O 1
ATOM 854 N N . LEU A 1 110 ? 6.973 1.959 -1.348 1 98.88 110 LEU A N 1
ATOM 855 C CA . LEU A 1 110 ? 7.09 0.718 -2.107 1 98.88 110 LEU A CA 1
ATOM 856 C C . LEU A 1 110 ? 7.441 -0.449 -1.189 1 98.88 110 LEU A C 1
ATOM 858 O O . LEU A 1 110 ? 6.801 -1.501 -1.245 1 98.88 110 LEU A O 1
ATOM 862 N N . SER A 1 111 ? 8.461 -0.217 -0.373 1 98.88 111 SER A N 1
ATOM 863 C CA . SER A 1 111 ? 8.953 -1.284 0.495 1 98.88 111 SER A CA 1
ATOM 864 C C . SER A 1 111 ? 7.871 -1.735 1.475 1 98.88 111 SER A C 1
ATOM 866 O O . SER A 1 111 ? 7.715 -2.932 1.727 1 98.88 111 SER A O 1
ATOM 868 N N . GLU A 1 112 ? 7.117 -0.801 2.037 1 98.62 112 GLU A N 1
ATOM 869 C CA . GLU A 1 112 ? 6.043 -1.128 2.967 1 98.62 112 GLU A CA 1
ATOM 870 C C . GLU A 1 112 ? 4.922 -1.889 2.268 1 98.62 112 GLU A C 1
ATOM 872 O O . GLU A 1 112 ? 4.402 -2.871 2.803 1 98.62 112 GLU A O 1
ATOM 877 N N . TYR A 1 113 ? 4.629 -1.433 1.128 1 98.38 113 TYR A N 1
ATOM 878 C CA . TYR A 1 113 ? 3.574 -2.072 0.348 1 98.38 113 TYR A CA 1
ATOM 879 C C . TYR A 1 113 ? 3.977 -3.484 -0.058 1 98.38 113 TYR A C 1
ATOM 881 O O . TYR A 1 113 ? 3.201 -4.43 0.109 1 98.38 113 TYR A O 1
ATOM 889 N N . VAL A 1 114 ? 5.152 -3.617 -0.541 1 98.88 114 VAL A N 1
ATOM 890 C CA . VAL A 1 114 ? 5.625 -4.918 -1.004 1 98.88 114 VAL A CA 1
ATOM 891 C C . VAL A 1 114 ? 5.758 -5.871 0.181 1 98.88 114 VAL A C 1
ATOM 893 O O . VAL A 1 114 ? 5.473 -7.066 0.059 1 98.88 114 VAL A O 1
ATOM 896 N N . ALA A 1 115 ? 6.23 -5.398 1.294 1 98.62 115 ALA A N 1
ATOM 897 C CA . ALA A 1 115 ? 6.273 -6.234 2.49 1 98.62 115 ALA A CA 1
ATOM 898 C C . ALA A 1 115 ? 4.891 -6.781 2.828 1 98.62 115 ALA A C 1
ATOM 900 O O . ALA A 1 115 ? 4.75 -7.961 3.166 1 98.62 115 ALA A O 1
ATOM 901 N N . HIS A 1 116 ? 3.898 -5.914 2.75 1 98.44 116 HIS A N 1
ATOM 902 C CA . HIS A 1 116 ? 2.521 -6.344 2.975 1 98.44 116 HIS A CA 1
ATOM 903 C C . HIS A 1 116 ? 2.094 -7.383 1.943 1 98.44 116 HIS A C 1
ATOM 905 O O . HIS A 1 116 ? 1.508 -8.406 2.295 1 98.44 116 HIS A O 1
ATOM 911 N N . HIS A 1 117 ? 2.352 -7.156 0.681 1 98.81 117 HIS A N 1
ATOM 912 C CA . HIS A 1 117 ? 2.061 -8.078 -0.408 1 98.81 117 HIS A CA 1
ATOM 913 C C . HIS A 1 117 ? 2.686 -9.445 -0.152 1 98.81 117 HIS A C 1
ATOM 915 O O . HIS A 1 117 ? 2.035 -10.477 -0.336 1 98.81 117 HIS A O 1
ATOM 921 N N . ILE A 1 118 ? 3.932 -9.461 0.288 1 98.81 118 ILE A N 1
ATOM 922 C CA . ILE A 1 118 ? 4.668 -10.688 0.567 1 98.81 118 ILE A CA 1
ATOM 923 C C . ILE A 1 118 ? 3.99 -11.453 1.704 1 98.81 118 ILE A C 1
ATOM 925 O O . ILE A 1 118 ? 3.818 -12.672 1.629 1 98.81 118 ILE A O 1
ATOM 929 N N . GLU A 1 119 ? 3.6 -10.758 2.734 1 98.31 119 GLU A N 1
ATOM 930 C CA . GLU A 1 119 ? 2.914 -11.391 3.855 1 98.31 119 GLU A CA 1
ATOM 931 C C . GLU A 1 119 ? 1.635 -12.086 3.396 1 98.31 119 GLU A C 1
ATOM 933 O O . GLU A 1 119 ? 1.325 -13.195 3.848 1 98.31 119 GLU A O 1
ATOM 938 N N . GLU A 1 120 ? 0.947 -11.484 2.549 1 98.62 120 GLU A N 1
ATOM 939 C CA . GLU A 1 120 ? -0.302 -12.055 2.057 1 98.62 120 GLU A CA 1
ATOM 940 C C . GLU A 1 120 ? -0.043 -13.281 1.184 1 98.62 120 GLU A C 1
ATOM 942 O O . GLU A 1 120 ? -0.743 -14.289 1.296 1 98.62 120 GLU A O 1
ATOM 947 N N . GLU A 1 121 ? 0.904 -13.172 0.327 1 98.81 121 GLU A N 1
ATOM 948 C CA . GLU A 1 121 ? 1.205 -14.32 -0.521 1 98.81 121 GLU A CA 1
ATOM 949 C C . GLU A 1 121 ? 1.648 -15.516 0.313 1 98.81 121 GLU A C 1
ATOM 951 O O . GLU A 1 121 ? 1.091 -16.609 0.186 1 98.81 121 GLU A O 1
ATOM 956 N N . GLU A 1 122 ? 2.557 -15.289 1.183 1 98.5 122 GLU A N 1
ATOM 957 C CA . GLU A 1 122 ? 3.119 -16.391 1.964 1 98.5 122 GLU A CA 1
ATOM 958 C C . GLU A 1 122 ? 2.145 -16.844 3.041 1 98.5 122 GLU A C 1
ATOM 960 O O . GLU A 1 122 ? 2.119 -18.031 3.395 1 98.5 122 GLU A O 1
ATOM 965 N N . GLY A 1 123 ? 1.329 -15.945 3.508 1 98.12 123 GLY A N 1
ATOM 966 C CA . GLY A 1 123 ? 0.418 -16.281 4.594 1 98.12 123 GLY A CA 1
ATOM 967 C C . GLY A 1 123 ? -0.92 -16.797 4.109 1 98.12 123 GLY A C 1
ATOM 968 O O . GLY A 1 123 ? -1.676 -17.391 4.887 1 98.12 123 GLY A O 1
ATOM 969 N N . GLU A 1 124 ? -1.238 -16.5 2.863 1 98.44 124 GLU A N 1
ATOM 970 C CA . GLU A 1 124 ? -2.555 -16.891 2.363 1 98.44 124 GLU A CA 1
ATOM 971 C C . GLU A 1 124 ? -2.447 -17.625 1.028 1 98.44 124 GLU A C 1
ATOM 973 O O . GLU A 1 124 ? -2.732 -18.812 0.944 1 98.44 124 GLU A O 1
ATOM 978 N N . LEU A 1 125 ? -1.992 -17.047 -0.006 1 98.69 125 LEU A N 1
ATOM 979 C CA . LEU A 1 125 ? -2.016 -17.594 -1.354 1 98.69 125 LEU A CA 1
ATOM 980 C C . LEU A 1 125 ? -1.221 -18.906 -1.421 1 98.69 125 LEU A C 1
ATOM 982 O O . LEU A 1 125 ? -1.722 -19.906 -1.909 1 98.69 125 LEU A O 1
ATOM 986 N N . PHE A 1 126 ? 0.004 -18.844 -0.905 1 98.75 126 PHE A N 1
ATOM 987 C CA . PHE A 1 126 ? 0.835 -20.047 -0.941 1 98.75 126 PHE A CA 1
ATOM 988 C C . PHE A 1 126 ? 0.218 -21.156 -0.101 1 98.75 126 PHE A C 1
ATOM 990 O O . PHE A 1 126 ? 0.194 -22.312 -0.519 1 98.75 126 PHE A O 1
ATOM 997 N N . LYS A 1 127 ? -0.282 -20.828 1.044 1 98.19 127 LYS A N 1
ATOM 998 C CA . LYS A 1 127 ? -0.918 -21.812 1.905 1 98.19 127 LYS A CA 1
ATOM 999 C C . LYS A 1 127 ? -2.131 -22.438 1.222 1 98.19 127 LYS A C 1
ATOM 1001 O O . LYS A 1 127 ? -2.375 -23.641 1.357 1 98.19 127 LYS A O 1
ATOM 1006 N N . ASN A 1 128 ? -2.881 -21.609 0.527 1 98.25 128 ASN A N 1
ATOM 1007 C CA . ASN A 1 128 ? -4.031 -22.125 -0.2 1 98.25 128 ASN A CA 1
ATOM 1008 C C . ASN A 1 128 ? -3.604 -23.047 -1.348 1 98.25 128 ASN A C 1
ATOM 1010 O O . ASN A 1 128 ? -4.246 -24.062 -1.61 1 98.25 128 ASN A O 1
ATOM 1014 N N . ALA A 1 129 ? -2.584 -22.672 -2.029 1 98.31 129 ALA A N 1
ATOM 1015 C CA . ALA A 1 129 ? -2.061 -23.516 -3.102 1 98.31 129 ALA A CA 1
ATOM 1016 C C . ALA A 1 129 ? -1.633 -24.875 -2.566 1 98.31 129 ALA A C 1
ATOM 1018 O O . ALA A 1 129 ? -1.835 -25.906 -3.225 1 98.31 129 ALA A O 1
ATOM 1019 N N . ILE A 1 130 ? -1.022 -24.844 -1.354 1 98.25 130 ILE A N 1
ATOM 1020 C CA . ILE A 1 130 ? -0.592 -26.078 -0.711 1 98.25 130 ILE A CA 1
ATOM 1021 C C . ILE A 1 130 ? -1.812 -26.906 -0.302 1 98.25 130 ILE A C 1
ATOM 1023 O O . ILE A 1 130 ? -1.879 -28.109 -0.57 1 98.25 130 ILE A O 1
ATOM 1027 N N . LYS A 1 131 ? -2.766 -26.234 0.306 1 97.81 131 LYS A N 1
ATOM 1028 C CA . LYS A 1 131 ? -3.992 -26.875 0.755 1 97.81 131 LYS A CA 1
ATOM 1029 C C . LYS A 1 131 ? -4.711 -27.562 -0.408 1 97.81 131 LYS A C 1
ATOM 1031 O O . LYS A 1 131 ? -5.242 -28.672 -0.257 1 97.81 131 LYS A O 1
ATOM 1036 N N . GLU A 1 132 ? -4.684 -26.969 -1.56 1 98.25 132 GLU A N 1
ATOM 1037 C CA . GLU A 1 132 ? -5.391 -27.469 -2.734 1 98.25 132 GLU A CA 1
ATOM 1038 C C . GLU A 1 132 ? -4.527 -28.453 -3.518 1 98.25 132 GLU A C 1
ATOM 1040 O O . GLU A 1 132 ? -4.938 -28.953 -4.57 1 98.25 132 GLU A O 1
ATOM 1045 N N . LYS A 1 133 ? -3.328 -28.688 -3.07 1 97.81 133 LYS A N 1
ATOM 1046 C CA . LYS A 1 133 ? -2.414 -29.672 -3.619 1 97.81 133 LYS A CA 1
ATOM 1047 C C . LYS A 1 133 ? -2.146 -29.422 -5.098 1 97.81 133 LYS A C 1
ATOM 1049 O O . LYS A 1 133 ? -2.145 -30.359 -5.906 1 97.81 133 LYS A O 1
ATOM 1054 N N . VAL A 1 134 ? -2.025 -28.188 -5.422 1 98 134 VAL A N 1
ATOM 1055 C CA . VAL A 1 134 ? -1.731 -27.828 -6.805 1 98 134 VAL A CA 1
ATOM 1056 C C . VAL A 1 134 ? -0.337 -28.328 -7.18 1 98 134 VAL A C 1
ATOM 1058 O O . VAL A 1 134 ? 0.64 -28.031 -6.484 1 98 134 VAL A O 1
ATOM 1061 N N . ASN A 1 135 ? -0.209 -29.094 -8.195 1 98.12 135 ASN A N 1
ATOM 1062 C CA . ASN A 1 135 ? 1.098 -29.516 -8.695 1 98.12 135 ASN A CA 1
ATOM 1063 C C . ASN A 1 135 ? 1.808 -28.375 -9.422 1 98.12 135 ASN A C 1
ATOM 1065 O O . ASN A 1 135 ? 1.328 -27.906 -10.453 1 98.12 135 ASN A O 1
ATOM 1069 N N . LEU A 1 136 ? 2.994 -27.938 -8.93 1 98.62 136 LEU A N 1
ATOM 1070 C CA . LEU A 1 136 ? 3.662 -26.75 -9.453 1 98.62 136 LEU A CA 1
ATOM 1071 C C . LEU A 1 136 ? 5.008 -27.125 -10.07 1 98.62 136 LEU A C 1
ATOM 1073 O O . LEU A 1 136 ? 5.836 -26.234 -10.328 1 98.62 136 LEU A O 1
ATOM 1077 N N . ARG A 1 137 ? 5.242 -28.359 -10.359 1 98.31 137 ARG A N 1
ATOM 1078 C CA . ARG A 1 137 ? 6.535 -28.781 -10.891 1 98.31 137 ARG A CA 1
ATOM 1079 C C . ARG A 1 137 ? 6.816 -28.141 -12.242 1 98.31 137 ARG A C 1
ATOM 1081 O O . ARG A 1 137 ? 7.871 -27.531 -12.438 1 98.31 137 ARG A O 1
ATOM 1088 N N . ASP A 1 138 ? 5.895 -28.297 -13.133 1 98.5 138 ASP A N 1
ATOM 1089 C CA . ASP A 1 138 ? 6.082 -27.703 -14.453 1 98.5 138 ASP A CA 1
ATOM 1090 C C . ASP A 1 138 ? 6.098 -26.172 -14.375 1 98.5 138 ASP A C 1
ATOM 1092 O O . ASP A 1 138 ? 6.789 -25.516 -15.148 1 98.5 138 ASP A O 1
ATOM 1096 N N . VAL A 1 139 ? 5.352 -25.609 -13.445 1 98.81 139 VAL A N 1
ATOM 1097 C CA . VAL A 1 139 ? 5.309 -24.172 -13.219 1 98.81 139 VAL A CA 1
ATOM 1098 C C . VAL A 1 139 ? 6.688 -23.672 -12.797 1 98.81 139 VAL A C 1
ATOM 1100 O O . VAL A 1 139 ? 7.168 -22.656 -13.297 1 98.81 139 VAL A O 1
ATOM 1103 N N . ALA A 1 140 ? 7.293 -24.391 -11.891 1 98.81 140 ALA A N 1
ATOM 1104 C CA . ALA A 1 140 ? 8.625 -24.016 -11.414 1 98.81 140 ALA A CA 1
ATOM 1105 C C . ALA A 1 140 ? 9.625 -23.953 -12.562 1 98.81 140 ALA A C 1
ATOM 1107 O O . ALA A 1 140 ? 10.438 -23.016 -12.633 1 98.81 140 ALA A O 1
ATOM 1108 N N . GLN A 1 141 ? 9.547 -24.875 -13.438 1 98.62 141 GLN A N 1
ATOM 1109 C CA . GLN A 1 141 ? 10.453 -24.906 -14.586 1 98.62 141 GLN A CA 1
ATOM 1110 C C . GLN A 1 141 ? 10.211 -23.719 -15.508 1 98.62 141 GLN A C 1
ATOM 1112 O O . GLN A 1 141 ? 11.156 -23.094 -15.977 1 98.62 141 GLN A O 1
ATOM 1117 N N . ALA A 1 142 ? 8.961 -23.469 -15.766 1 98.81 142 ALA A N 1
ATOM 1118 C CA . ALA A 1 142 ? 8.609 -22.328 -16.609 1 98.81 142 ALA A CA 1
ATOM 1119 C C . ALA A 1 142 ? 9.062 -21.016 -15.969 1 98.81 142 ALA A C 1
ATOM 1121 O O . ALA A 1 142 ? 9.57 -20.125 -16.656 1 98.81 142 ALA A O 1
ATOM 1122 N N . MET A 1 143 ? 8.875 -20.875 -14.656 1 98.88 143 MET A N 1
ATOM 1123 C CA . MET A 1 143 ? 9.281 -19.688 -13.922 1 98.88 143 MET A CA 1
ATOM 1124 C C . MET A 1 143 ? 10.789 -19.469 -14.023 1 98.88 143 MET A C 1
ATOM 1126 O O . MET A 1 143 ? 11.25 -18.359 -14.266 1 98.88 143 MET A O 1
ATOM 1130 N N . ALA A 1 144 ? 11.516 -20.531 -13.805 1 98.44 144 ALA A N 1
ATOM 1131 C CA . ALA A 1 144 ? 12.969 -20.453 -13.852 1 98.44 144 ALA A CA 1
ATOM 1132 C C . ALA A 1 144 ? 13.453 -20.031 -15.234 1 98.44 144 ALA A C 1
ATOM 1134 O O . ALA A 1 144 ? 14.344 -19.188 -15.359 1 98.44 144 ALA A O 1
ATOM 1135 N N . ALA A 1 145 ? 12.922 -20.625 -16.281 1 98.38 145 ALA A N 1
ATOM 1136 C CA . ALA A 1 145 ? 13.297 -20.281 -17.656 1 98.38 145 ALA A CA 1
ATOM 1137 C C . ALA A 1 145 ? 12.969 -18.828 -17.969 1 98.38 145 ALA A C 1
ATOM 1139 O O . ALA A 1 145 ? 13.781 -18.109 -18.562 1 98.38 145 ALA A O 1
ATOM 1140 N N . ARG A 1 146 ? 11.805 -18.344 -17.578 1 98.38 146 ARG A N 1
ATOM 1141 C CA . ARG A 1 146 ? 11.383 -16.984 -17.859 1 98.38 146 ARG A CA 1
ATOM 1142 C C . ARG A 1 146 ? 12.258 -15.984 -17.109 1 98.38 146 ARG A C 1
ATOM 1144 O O . ARG A 1 146 ? 12.578 -14.914 -17.625 1 98.38 146 ARG A O 1
ATOM 1151 N N . LYS A 1 147 ? 12.555 -16.375 -15.883 1 98.12 147 LYS A N 1
ATOM 1152 C CA . LYS A 1 147 ? 13.422 -15.508 -15.094 1 98.12 147 LYS A CA 1
ATOM 1153 C C . LYS A 1 147 ? 14.781 -15.328 -15.766 1 98.12 147 LYS A C 1
ATOM 1155 O O . LYS A 1 147 ? 15.312 -14.219 -15.82 1 98.12 147 LYS A O 1
ATOM 1160 N N . GLU A 1 148 ? 15.32 -16.359 -16.219 1 96.69 148 GLU A N 1
ATOM 1161 C CA . GLU A 1 148 ? 16.594 -16.281 -16.938 1 96.69 148 GLU A CA 1
ATOM 1162 C C . GLU A 1 148 ? 16.484 -15.359 -18.156 1 96.69 148 GLU A C 1
ATOM 1164 O O . GLU A 1 148 ? 17.391 -14.555 -18.406 1 96.69 148 GLU A O 1
ATOM 1169 N N . GLU A 1 149 ? 15.43 -15.453 -18.891 1 97.56 149 GLU A N 1
ATOM 1170 C CA . GLU A 1 149 ? 15.211 -14.609 -20.062 1 97.56 149 GLU A CA 1
ATOM 1171 C C . GLU A 1 149 ? 15.141 -13.133 -19.672 1 97.56 149 GLU A C 1
ATOM 1173 O O . GLU A 1 149 ? 15.75 -12.289 -20.328 1 97.56 149 GLU A O 1
ATOM 1178 N N . LEU A 1 150 ? 14.422 -12.844 -18.594 1 97.31 150 LEU A N 1
ATOM 1179 C CA . LEU A 1 150 ? 14.18 -11.469 -18.172 1 97.31 150 LEU A CA 1
ATOM 1180 C C . LEU A 1 150 ? 15.453 -10.836 -17.625 1 97.31 150 LEU A C 1
ATOM 1182 O O . LEU A 1 150 ? 15.688 -9.641 -17.797 1 97.31 150 LEU A O 1
ATOM 1186 N N . MET A 1 151 ? 16.188 -11.695 -16.984 1 92.62 151 MET A N 1
ATOM 1187 C CA . MET A 1 151 ? 17.422 -11.18 -16.391 1 92.62 151 MET A CA 1
ATOM 1188 C C . MET A 1 151 ? 18.469 -10.922 -17.453 1 92.62 151 MET A C 1
ATOM 1190 O O . MET A 1 151 ? 19.344 -10.055 -17.281 1 92.62 151 MET A O 1
ATOM 1194 N N . ARG A 1 152 ? 18.422 -11.633 -18.531 1 87.81 152 ARG A N 1
ATOM 1195 C CA . ARG A 1 152 ? 19.344 -11.43 -19.641 1 87.81 152 ARG A CA 1
ATOM 1196 C C . ARG A 1 152 ? 18.984 -10.164 -20.422 1 87.81 152 ARG A C 1
ATOM 1198 O O . ARG A 1 152 ? 19.859 -9.477 -20.938 1 87.81 152 ARG A O 1
ATOM 1205 N N . GLU A 1 153 ? 17.781 -9.828 -20.562 1 79.5 153 GLU A N 1
ATOM 1206 C CA . GLU A 1 153 ? 17.328 -8.641 -21.297 1 79.5 153 GLU A CA 1
ATOM 1207 C C . GLU A 1 153 ? 17.734 -7.363 -20.578 1 79.5 153 GLU A C 1
ATOM 1209 O O . GLU A 1 153 ? 17.906 -6.316 -21.203 1 79.5 153 GLU A O 1
ATOM 1214 N N . THR A 1 154 ? 17.938 -7.426 -19.328 1 66.62 154 THR A N 1
ATOM 1215 C CA . THR A 1 154 ? 18.219 -6.215 -18.578 1 66.62 154 THR A CA 1
ATOM 1216 C C . THR A 1 154 ? 19.719 -6.066 -18.328 1 66.62 154 THR A C 1
ATOM 1218 O O . THR A 1 154 ? 20.172 -5.062 -17.766 1 66.62 154 THR A O 1
ATOM 1221 N N . ALA A 1 155 ? 20.391 -7.141 -18.688 1 53.66 155 ALA A N 1
ATOM 1222 C CA . ALA A 1 155 ? 21.844 -7.035 -18.641 1 53.66 155 ALA A CA 1
ATOM 1223 C C . ALA A 1 155 ? 22.375 -6.344 -19.891 1 53.66 155 ALA A C 1
ATOM 1225 O O . ALA A 1 155 ? 21.812 -6.488 -20.984 1 53.66 155 ALA A O 1
ATOM 1226 N N . MET B 1 1 ? -4.441 6.141 18.5 1 88.56 1 MET B N 1
ATOM 1227 C CA . MET B 1 1 ? -4.09 7.281 19.344 1 88.56 1 MET B CA 1
ATOM 1228 C C . MET B 1 1 ? -5.289 7.746 20.156 1 88.56 1 MET B C 1
ATOM 1230 O O . MET B 1 1 ? -6.422 7.723 19.672 1 88.56 1 MET B O 1
ATOM 1234 N N . ASP B 1 2 ? -4.941 8.102 21.406 1 91.19 2 ASP B N 1
ATOM 1235 C CA . ASP B 1 2 ? -5.988 8.555 22.312 1 91.19 2 ASP B CA 1
ATOM 1236 C C . ASP B 1 2 ? -6.246 10.047 22.156 1 91.19 2 ASP B C 1
ATOM 1238 O O . ASP B 1 2 ? -5.414 10.875 22.547 1 91.19 2 ASP B O 1
ATOM 1242 N N . LYS B 1 3 ? -7.43 10.422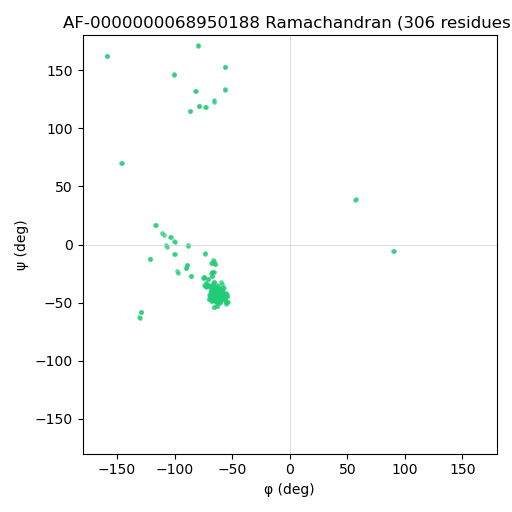 21.703 1 92.5 3 LYS B N 1
ATOM 1243 C CA . LYS B 1 3 ? -7.793 11.805 21.422 1 92.5 3 LYS B CA 1
ATOM 1244 C C . LYS B 1 3 ? -7.754 12.656 22.688 1 92.5 3 LYS B C 1
ATOM 1246 O O . LYS B 1 3 ? -7.449 13.852 22.625 1 92.5 3 LYS B O 1
ATOM 1251 N N . SER B 1 4 ? -8.117 12.062 23.766 1 92.5 4 SER B N 1
ATOM 1252 C CA . SER B 1 4 ? -8.242 12.789 25.016 1 92.5 4 SER B CA 1
ATOM 1253 C C . SER B 1 4 ? -6.883 13.289 25.5 1 92.5 4 SER B C 1
ATOM 1255 O O . SER B 1 4 ? -6.805 14.172 26.359 1 92.5 4 SER B O 1
ATOM 1257 N N . LYS B 1 5 ? -5.812 12.781 24.938 1 94.69 5 LYS B N 1
ATOM 1258 C CA . LYS B 1 5 ? -4.473 13.125 25.391 1 94.69 5 LYS B CA 1
ATOM 1259 C C . LYS B 1 5 ? -3.836 14.18 24.5 1 94.69 5 LYS B C 1
ATOM 1261 O O . LYS B 1 5 ? -2.697 14.602 24.719 1 94.69 5 LYS B O 1
ATOM 1266 N N . ILE B 1 6 ? -4.582 14.625 23.547 1 97.69 6 ILE B N 1
ATOM 1267 C CA . ILE B 1 6 ? -4.062 15.609 22.609 1 97.69 6 ILE B CA 1
ATOM 1268 C C . ILE B 1 6 ? -4.16 17 23.219 1 97.69 6 ILE B C 1
ATOM 1270 O O . ILE B 1 6 ? -5.211 17.391 23.75 1 97.69 6 ILE B O 1
ATOM 1274 N N . PRO B 1 7 ? -3.094 17.797 23.172 1 98.06 7 PRO B N 1
ATOM 1275 C CA . PRO B 1 7 ? -3.125 19.172 23.703 1 98.06 7 PRO B CA 1
ATOM 1276 C C . PRO B 1 7 ? -4.227 20.016 23.078 1 98.06 7 PRO B C 1
ATOM 1278 O O . PRO B 1 7 ? -4.543 19.844 21.891 1 98.06 7 PRO B O 1
ATOM 1281 N N . ALA B 1 8 ? -4.699 20.984 23.781 1 97.06 8 ALA B N 1
ATOM 1282 C CA . ALA B 1 8 ? -5.871 21.781 23.422 1 97.06 8 ALA B CA 1
ATOM 1283 C C . ALA B 1 8 ? -5.668 22.5 22.094 1 97.06 8 ALA B C 1
ATOM 1285 O O . ALA B 1 8 ? -6.59 22.578 21.281 1 97.06 8 ALA B O 1
ATOM 1286 N N . ASP B 1 9 ? -4.48 23.016 21.859 1 97.62 9 ASP B N 1
ATOM 1287 C CA . ASP B 1 9 ? -4.207 23.812 20.672 1 97.62 9 ASP B CA 1
ATOM 1288 C C . ASP B 1 9 ? -4.121 22.938 19.422 1 97.62 9 ASP B C 1
ATOM 1290 O O . ASP B 1 9 ? -4.09 23.438 18.297 1 97.62 9 ASP B O 1
ATOM 1294 N N . GLN B 1 10 ? -4.133 21.578 19.609 1 98.5 10 GLN B N 1
ATOM 1295 C CA . GLN B 1 10 ? -4.012 20.656 18.484 1 98.5 10 GLN B CA 1
ATOM 1296 C C . GLN B 1 10 ? -5.219 19.719 18.391 1 98.5 10 GLN B C 1
ATOM 1298 O O . GLN B 1 10 ? -5.426 19.062 17.375 1 98.5 10 GLN B O 1
ATOM 1303 N N . ALA B 1 11 ? -6.008 19.688 19.406 1 98.19 11 ALA B N 1
ATOM 1304 C CA . ALA B 1 11 ? -7.055 18.688 19.609 1 98.19 11 ALA B CA 1
ATOM 1305 C C . ALA B 1 11 ? -8.109 18.766 18.5 1 98.19 11 ALA B C 1
ATOM 1307 O O . ALA B 1 11 ? -8.602 17.734 18.031 1 98.19 11 ALA B O 1
ATOM 1308 N N . GLN B 1 12 ? -8.453 19.953 18.094 1 98.38 12 GLN B N 1
ATOM 1309 C CA . GLN B 1 12 ? -9.508 20.094 17.094 1 98.38 12 GLN B CA 1
ATOM 1310 C C . GLN B 1 12 ? -9.039 19.594 15.727 1 98.38 12 GLN B C 1
ATOM 1312 O O . GLN B 1 12 ? -9.758 18.844 15.055 1 98.38 12 GLN B O 1
ATOM 1317 N N . ALA B 1 13 ? -7.883 19.969 15.297 1 98.81 13 ALA B N 1
ATOM 1318 C CA . ALA B 1 13 ? -7.359 19.562 13.992 1 98.81 13 ALA B CA 1
ATOM 1319 C C . ALA B 1 13 ? -7.109 18.062 13.945 1 98.81 13 ALA B C 1
ATOM 1321 O O . ALA B 1 13 ? -7.617 17.359 13.055 1 98.81 13 ALA B O 1
ATOM 1322 N N . LEU B 1 14 ? -6.344 17.562 14.906 1 98.88 14 LEU B N 1
ATOM 1323 C CA . LEU B 1 14 ? -5.996 16.141 14.922 1 98.88 14 LEU B CA 1
ATOM 1324 C C . LEU B 1 14 ? -7.227 15.289 15.195 1 98.88 14 LEU B C 1
ATOM 1326 O O . LEU B 1 14 ? -7.379 14.211 14.609 1 98.88 14 LEU B O 1
ATOM 1330 N N . GLY B 1 15 ? -8.055 15.766 16.062 1 98.69 15 GLY B N 1
ATOM 1331 C CA . GLY B 1 15 ? -9.289 15.047 16.344 1 98.69 15 GLY B CA 1
ATOM 1332 C C . GLY B 1 15 ? -10.18 14.891 15.125 1 98.69 15 GLY B C 1
ATOM 1333 O O . GLY B 1 15 ? -10.766 13.828 14.906 1 98.69 15 GLY B O 1
ATOM 1334 N N . ALA B 1 16 ? -10.305 15.977 14.336 1 98.69 16 ALA B N 1
ATOM 1335 C CA . ALA B 1 16 ? -11.117 15.922 13.125 1 98.69 16 ALA B CA 1
ATOM 1336 C C . ALA B 1 16 ? -10.578 14.891 12.148 1 98.69 16 ALA B C 1
ATOM 1338 O O . ALA B 1 16 ? -11.344 14.148 11.531 1 98.69 16 ALA B O 1
ATOM 1339 N N . LEU B 1 17 ? -9.281 14.82 11.992 1 98.88 17 LEU B N 1
ATOM 1340 C CA . LEU B 1 17 ? -8.656 13.844 11.109 1 98.88 17 LEU B CA 1
ATOM 1341 C C . LEU B 1 17 ? -8.852 12.422 11.641 1 98.88 17 LEU B C 1
ATOM 1343 O O . LEU B 1 17 ? -9.125 11.5 10.875 1 98.88 17 LEU B O 1
ATOM 1347 N N . MET B 1 18 ? -8.727 12.273 12.938 1 98.75 18 MET B N 1
ATOM 1348 C CA . MET B 1 18 ? -8.914 10.969 13.555 1 98.75 18 MET B CA 1
ATOM 1349 C C . MET B 1 18 ? -10.367 10.508 13.422 1 98.75 18 MET B C 1
ATOM 1351 O O . MET B 1 18 ? -10.633 9.312 13.281 1 98.75 18 MET B O 1
ATOM 1355 N N . ASP B 1 19 ? -11.266 11.453 13.492 1 98.56 19 ASP B N 1
ATOM 1356 C CA . ASP B 1 19 ? -12.664 11.109 13.258 1 98.56 19 ASP B CA 1
ATOM 1357 C C . ASP B 1 19 ? -12.875 10.578 11.844 1 98.56 19 ASP B C 1
ATOM 1359 O O . ASP B 1 19 ? -13.617 9.617 11.633 1 98.56 19 ASP B O 1
ATOM 1363 N N . ASP B 1 20 ? -12.273 11.234 10.859 1 98.69 20 ASP B N 1
ATOM 1364 C CA . ASP B 1 20 ? -12.305 10.727 9.492 1 98.69 20 ASP B CA 1
ATOM 1365 C C . ASP B 1 20 ? -11.758 9.305 9.414 1 98.69 20 ASP B C 1
ATOM 1367 O O . ASP B 1 20 ? -12.336 8.445 8.742 1 98.69 20 ASP B O 1
ATOM 1371 N N . HIS B 1 21 ? -10.602 9.078 10.055 1 98.88 21 HIS B N 1
ATOM 1372 C CA . HIS B 1 21 ? -9.961 7.766 10.078 1 98.88 21 HIS B CA 1
ATOM 1373 C C . HIS B 1 21 ? -10.898 6.699 10.633 1 98.88 21 HIS B C 1
ATOM 1375 O O . HIS B 1 21 ? -11.023 5.617 10.055 1 98.88 21 HIS B O 1
ATOM 1381 N N . ARG B 1 22 ? -11.531 7.02 11.711 1 98.5 22 ARG B N 1
ATOM 1382 C CA . ARG B 1 22 ? -12.453 6.086 12.344 1 98.5 22 ARG B CA 1
ATOM 1383 C C . ARG B 1 22 ? -13.633 5.777 11.438 1 98.5 22 ARG B C 1
ATOM 1385 O O . ARG B 1 22 ? -14.07 4.629 11.336 1 98.5 22 ARG B O 1
ATOM 1392 N N . ALA B 1 23 ? -14.148 6.793 10.805 1 98.5 23 ALA B N 1
ATOM 1393 C CA . ALA B 1 23 ? -15.305 6.629 9.93 1 98.5 23 ALA B CA 1
ATOM 1394 C C . ALA B 1 23 ? -15 5.672 8.781 1 98.5 23 ALA B C 1
ATOM 1396 O O . ALA B 1 23 ? -15.781 4.758 8.5 1 98.5 23 ALA B O 1
ATOM 1397 N N . VAL B 1 24 ? -13.898 5.859 8.148 1 98.75 24 VAL B N 1
ATOM 1398 C CA . VAL B 1 24 ? -13.617 5.02 6.988 1 98.75 24 VAL B CA 1
ATOM 1399 C C . VAL B 1 24 ? -13.266 3.607 7.445 1 98.75 24 VAL B C 1
ATOM 1401 O O . VAL B 1 24 ? -13.57 2.631 6.758 1 98.75 24 VAL B O 1
ATOM 1404 N N . LYS B 1 25 ? -12.555 3.447 8.578 1 98.75 25 LYS B N 1
ATOM 1405 C CA . LYS B 1 25 ? -12.234 2.117 9.094 1 98.75 25 LYS B CA 1
ATOM 1406 C C . LYS B 1 25 ? -13.5 1.319 9.383 1 98.75 25 LYS B C 1
ATOM 1408 O O . LYS B 1 25 ? -13.539 0.108 9.164 1 98.75 25 LYS B O 1
ATOM 1413 N N . LYS B 1 26 ? -14.516 2.01 9.891 1 98.75 26 LYS B N 1
ATOM 1414 C CA . LYS B 1 26 ? -15.805 1.357 10.086 1 98.75 26 LYS B CA 1
ATOM 1415 C C . LYS B 1 26 ? -16.375 0.849 8.766 1 98.75 26 LYS B C 1
ATOM 1417 O O . LYS B 1 26 ? -16.938 -0.245 8.711 1 98.75 26 LYS B O 1
ATOM 1422 N N . GLN B 1 27 ? -16.234 1.604 7.75 1 98.81 27 GLN B N 1
ATOM 1423 C CA . GLN B 1 27 ? -16.766 1.232 6.445 1 98.81 27 GLN B CA 1
ATOM 1424 C C . GLN B 1 27 ? -15.945 0.12 5.809 1 98.81 27 GLN B C 1
ATOM 1426 O O . GLN B 1 27 ? -16.469 -0.712 5.07 1 98.81 27 GLN B O 1
ATOM 1431 N N . PHE B 1 28 ? -14.578 0.107 6.086 1 98.81 28 PHE B N 1
ATOM 1432 C CA . PHE B 1 28 ? -13.773 -1.03 5.648 1 98.81 28 PHE B CA 1
ATOM 1433 C C . PHE B 1 28 ? -14.352 -2.336 6.176 1 98.81 28 PHE B C 1
ATOM 1435 O O . PHE B 1 28 ? -14.5 -3.305 5.426 1 98.81 28 PHE B O 1
ATOM 1442 N N . LYS B 1 29 ? -14.75 -2.322 7.426 1 98.38 29 LYS B N 1
ATOM 1443 C CA . LYS B 1 29 ? -15.328 -3.508 8.055 1 98.38 29 LYS B CA 1
ATOM 1444 C C . LYS B 1 29 ? -16.703 -3.836 7.461 1 98.38 29 LYS B C 1
ATOM 1446 O O . LYS B 1 29 ? -17 -5 7.191 1 98.38 29 LYS B O 1
ATOM 1451 N N . ALA B 1 30 ? -17.531 -2.83 7.234 1 98.69 30 ALA B N 1
ATOM 1452 C CA . ALA B 1 30 ? -18.859 -3.031 6.656 1 98.69 30 ALA B CA 1
ATOM 1453 C C . ALA B 1 30 ? -18.766 -3.68 5.277 1 98.69 30 ALA B C 1
ATOM 1455 O O . ALA B 1 30 ? -19.562 -4.562 4.945 1 98.69 30 ALA B O 1
ATOM 1456 N N . PHE B 1 31 ? -17.875 -3.27 4.473 1 98.69 31 PHE B N 1
ATOM 1457 C CA . PHE B 1 31 ? -17.656 -3.814 3.139 1 98.69 31 PHE B CA 1
ATOM 1458 C C . PHE B 1 31 ? -17.312 -5.297 3.209 1 98.69 31 PHE B C 1
ATOM 1460 O O . PHE B 1 31 ? -17.812 -6.098 2.42 1 98.69 31 PHE B O 1
ATOM 1467 N N . LYS B 1 32 ? -16.422 -5.629 4.16 1 97.19 32 LYS B N 1
ATOM 1468 C CA . LYS B 1 32 ? -15.984 -7.012 4.324 1 97.19 32 LYS B CA 1
ATOM 1469 C C . LYS B 1 32 ? -17.125 -7.898 4.812 1 97.19 32 LYS B C 1
ATOM 1471 O O . LYS B 1 32 ? -17.188 -9.086 4.48 1 97.19 32 LYS B O 1
ATOM 1476 N N . ASP B 1 33 ? -18.094 -7.328 5.52 1 97.75 33 ASP B N 1
ATOM 1477 C CA . ASP B 1 33 ? -19.125 -8.102 6.207 1 97.75 33 ASP B CA 1
ATOM 1478 C C . ASP B 1 33 ? -20.328 -8.352 5.297 1 97.75 33 ASP B C 1
ATOM 1480 O O . ASP B 1 33 ? -21.156 -9.219 5.578 1 97.75 33 ASP B O 1
ATOM 1484 N N . THR B 1 34 ? -20.453 -7.582 4.219 1 97.88 34 THR B N 1
ATOM 1485 C CA . THR B 1 34 ? -21.625 -7.746 3.357 1 97.88 34 THR B CA 1
ATOM 1486 C C . THR B 1 34 ? -21.266 -8.562 2.119 1 97.88 34 THR B C 1
ATOM 1488 O O . THR B 1 34 ? -20.156 -8.477 1.609 1 97.88 34 THR B O 1
ATOM 1491 N N . GLU B 1 35 ? -22.234 -9.344 1.656 1 95.75 35 GLU B N 1
ATOM 1492 C CA . GLU B 1 35 ? -22.094 -10.078 0.4 1 95.75 35 GLU B CA 1
ATOM 1493 C C . GLU B 1 35 ? -22.938 -9.453 -0.703 1 95.75 35 GLU B C 1
ATOM 1495 O O . GLU B 1 35 ? -22.906 -9.898 -1.853 1 95.75 35 GLU B O 1
ATOM 1500 N N . ASP B 1 36 ? -23.672 -8.406 -0.355 1 97.38 36 ASP B N 1
ATOM 1501 C CA . ASP B 1 36 ? -24.531 -7.723 -1.311 1 97.38 36 ASP B CA 1
ATOM 1502 C C . ASP B 1 36 ? -23.734 -6.789 -2.213 1 97.38 36 ASP B C 1
ATOM 1504 O O . ASP B 1 36 ? -23.141 -5.816 -1.738 1 97.38 36 ASP B O 1
ATOM 1508 N N . ARG B 1 37 ? -23.781 -7.051 -3.459 1 96.31 37 ARG B N 1
ATOM 1509 C CA . ARG B 1 37 ? -22.953 -6.332 -4.418 1 96.31 37 ARG B CA 1
ATOM 1510 C C . ARG B 1 37 ? -23.344 -4.859 -4.484 1 96.31 37 ARG B C 1
ATOM 1512 O O . ARG B 1 37 ? -22.469 -3.988 -4.621 1 96.31 37 ARG B O 1
ATOM 1519 N N . ASP B 1 38 ? -24.578 -4.578 -4.434 1 97.62 38 ASP B N 1
ATOM 1520 C CA . ASP B 1 38 ? -25.031 -3.188 -4.457 1 97.62 38 ASP B CA 1
ATOM 1521 C C . ASP B 1 38 ? -24.547 -2.434 -3.223 1 97.62 38 ASP B C 1
ATOM 1523 O O . ASP B 1 38 ? -24.172 -1.263 -3.312 1 97.62 38 ASP B O 1
ATOM 1527 N N . GLU B 1 39 ? -24.594 -3.088 -2.117 1 98.19 39 GLU B N 1
ATOM 1528 C CA . GLU B 1 39 ? -24.109 -2.482 -0.883 1 98.19 39 GLU B CA 1
ATOM 1529 C C . GLU B 1 39 ? -22.594 -2.244 -0.948 1 98.19 39 GLU B C 1
ATOM 1531 O O . GLU B 1 39 ? -22.109 -1.186 -0.543 1 98.19 39 GLU B O 1
ATOM 1536 N N . LYS B 1 40 ? -21.922 -3.232 -1.477 1 98.44 40 LYS B N 1
ATOM 1537 C CA . LYS B 1 40 ? -20.469 -3.078 -1.642 1 98.44 40 LYS B CA 1
ATOM 1538 C C . LYS B 1 40 ? -20.156 -1.881 -2.527 1 98.44 40 LYS B C 1
ATOM 1540 O O . LYS B 1 40 ? -19.266 -1.083 -2.201 1 98.44 40 LYS B O 1
ATOM 1545 N N . GLN B 1 41 ? -20.859 -1.767 -3.598 1 98.56 41 GLN B N 1
ATOM 1546 C CA . GLN B 1 41 ? -20.656 -0.646 -4.508 1 98.56 41 GLN B CA 1
ATOM 1547 C C . GLN B 1 41 ? -20.906 0.687 -3.807 1 98.56 41 GLN B C 1
ATOM 1549 O O . GLN B 1 41 ? -20.109 1.625 -3.945 1 98.56 41 GLN B O 1
ATOM 1554 N N . ALA B 1 42 ? -21.969 0.781 -3.062 1 98.69 42 ALA B N 1
ATOM 1555 C CA . ALA B 1 42 ? -22.328 2.016 -2.375 1 98.69 42 ALA B CA 1
ATOM 1556 C C . ALA B 1 42 ? -21.281 2.389 -1.323 1 98.69 42 ALA B C 1
ATOM 1558 O O . ALA B 1 42 ? -20.875 3.549 -1.227 1 98.69 42 ALA B O 1
ATOM 1559 N N . ILE B 1 43 ? -20.859 1.398 -0.546 1 98.81 43 ILE B N 1
ATOM 1560 C CA . ILE B 1 43 ? -19.844 1.629 0.477 1 98.81 43 ILE B CA 1
ATOM 1561 C C . ILE B 1 43 ? -18.547 2.113 -0.177 1 98.81 43 ILE B C 1
ATOM 1563 O O . ILE B 1 43 ? -17.953 3.084 0.28 1 98.81 43 ILE B O 1
ATOM 1567 N N . ALA B 1 44 ? -18.188 1.432 -1.271 1 98.88 44 ALA B N 1
ATOM 1568 C CA . ALA B 1 44 ? -16.922 1.761 -1.944 1 98.88 44 ALA B CA 1
ATOM 1569 C C . ALA B 1 44 ? -16.938 3.201 -2.449 1 98.88 44 ALA B C 1
ATOM 1571 O O . ALA B 1 44 ? -15.969 3.943 -2.25 1 98.88 44 ALA B O 1
ATOM 1572 N N . LEU B 1 45 ? -18 3.604 -3.053 1 98.69 45 LEU B N 1
ATOM 1573 C CA . LEU B 1 45 ? -18.078 4.949 -3.615 1 98.69 45 LEU B CA 1
ATOM 1574 C C . LEU B 1 45 ? -18.109 6 -2.51 1 98.69 45 LEU B C 1
ATOM 1576 O O . LEU B 1 45 ? -17.484 7.059 -2.646 1 98.69 45 LEU B O 1
ATOM 1580 N N . ASP B 1 46 ? -18.766 5.719 -1.432 1 98.44 46 ASP B N 1
ATOM 1581 C CA . ASP B 1 46 ? -18.781 6.637 -0.297 1 98.44 46 ASP B CA 1
ATOM 1582 C C . ASP B 1 46 ? -17.391 6.789 0.308 1 98.44 46 ASP B C 1
ATOM 1584 O O . ASP B 1 46 ? -16.953 7.902 0.609 1 98.44 46 ASP B O 1
ATOM 1588 N N . VAL B 1 47 ? -16.719 5.684 0.497 1 98.81 47 VAL B N 1
ATOM 1589 C CA . VAL B 1 47 ? -15.367 5.711 1.052 1 98.81 47 VAL B CA 1
ATOM 1590 C C . VAL B 1 47 ? -14.445 6.492 0.123 1 98.81 47 VAL B C 1
ATOM 1592 O O . VAL B 1 47 ? -13.633 7.301 0.582 1 98.81 47 VAL B O 1
ATOM 1595 N N . CYS B 1 48 ? -14.562 6.219 -1.186 1 98.81 48 CYS B N 1
ATOM 1596 C CA . CYS B 1 48 ? -13.758 6.957 -2.152 1 98.81 48 CYS B CA 1
ATOM 1597 C C . CYS B 1 48 ? -13.969 8.461 -2.004 1 98.81 48 CYS B C 1
ATOM 1599 O O . CYS B 1 48 ? -13.008 9.227 -2.004 1 98.81 48 CYS B O 1
ATOM 1601 N N . HIS B 1 49 ? -15.172 8.852 -1.825 1 98.38 49 HIS B N 1
ATOM 1602 C CA . HIS B 1 49 ? -15.492 10.266 -1.665 1 98.38 49 HIS B CA 1
ATOM 1603 C C . HIS B 1 49 ? -14.891 10.828 -0.38 1 98.38 49 HIS B C 1
ATOM 1605 O O . HIS B 1 49 ? -14.258 11.883 -0.396 1 98.38 49 HIS B O 1
ATOM 1611 N N . GLN B 1 50 ? -15.07 10.141 0.698 1 98.5 50 GLN B N 1
ATOM 1612 C CA . GLN B 1 50 ? -14.555 10.578 1.99 1 98.5 50 GLN B CA 1
ATOM 1613 C C . GLN B 1 50 ? -13.031 10.688 1.97 1 98.5 50 GLN B C 1
ATOM 1615 O O . GLN B 1 50 ? -12.469 11.664 2.471 1 98.5 50 GLN B O 1
ATOM 1620 N N . LEU B 1 51 ? -12.398 9.711 1.394 1 98.88 51 LEU B N 1
ATOM 1621 C CA . LEU B 1 51 ? -10.945 9.703 1.339 1 98.88 51 LEU B CA 1
ATOM 1622 C C . LEU B 1 51 ? -10.43 10.836 0.448 1 98.88 51 LEU B C 1
ATOM 1624 O O . LEU B 1 51 ? -9.375 11.414 0.721 1 98.88 51 LEU B O 1
ATOM 1628 N N . THR B 1 52 ? -11.125 11.109 -0.617 1 98.75 52 THR B N 1
ATOM 1629 C CA . THR B 1 52 ? -10.75 12.219 -1.485 1 98.75 52 THR B CA 1
ATOM 1630 C C . THR B 1 52 ? -10.805 13.539 -0.727 1 98.75 52 THR B C 1
ATOM 1632 O O . THR B 1 52 ? -9.867 14.336 -0.788 1 98.75 52 THR B O 1
ATOM 1635 N N . VAL B 1 53 ? -11.867 13.766 -0.01 1 98.69 53 VAL B N 1
ATOM 1636 C CA . VAL B 1 53 ? -12.023 14.969 0.798 1 98.69 53 VAL B CA 1
ATOM 1637 C C . VAL B 1 53 ? -10.922 15.031 1.859 1 98.69 53 VAL B C 1
ATOM 1639 O O . VAL B 1 53 ? -10.266 16.062 2.023 1 98.69 53 VAL B O 1
ATOM 1642 N N . HIS B 1 54 ? -10.711 13.922 2.582 1 98.88 54 HIS B N 1
ATOM 1643 C CA . HIS B 1 54 ? -9.695 13.82 3.631 1 98.88 54 HIS B CA 1
ATOM 1644 C C . HIS B 1 54 ? -8.312 14.18 3.098 1 98.88 54 HIS B C 1
ATOM 1646 O O . HIS B 1 54 ? -7.613 15.008 3.691 1 98.88 54 HIS B O 1
ATOM 1652 N N . ALA B 1 55 ? -7.969 13.578 1.996 1 98.81 55 ALA B N 1
ATOM 1653 C CA . ALA B 1 55 ? -6.648 13.812 1.414 1 98.81 55 ALA B CA 1
ATOM 1654 C C . ALA B 1 55 ? -6.496 15.258 0.963 1 98.81 55 ALA B C 1
ATOM 1656 O O . ALA B 1 55 ? -5.438 15.867 1.157 1 98.81 55 ALA B O 1
ATOM 1657 N N . THR B 1 56 ? -7.527 15.797 0.384 1 98.81 56 THR B N 1
ATOM 1658 C CA . THR B 1 56 ? -7.492 17.172 -0.086 1 98.81 56 THR B CA 1
ATOM 1659 C C . THR B 1 56 ? -7.25 18.141 1.075 1 98.81 56 THR B C 1
ATOM 1661 O O . THR B 1 56 ? -6.395 19.016 0.988 1 98.81 56 THR B O 1
ATOM 1664 N N . ILE B 1 57 ? -7.922 17.953 2.137 1 98.81 57 ILE B N 1
ATOM 1665 C CA . ILE B 1 57 ? -7.824 18.812 3.312 1 98.81 57 ILE B CA 1
ATOM 1666 C C . ILE B 1 57 ? -6.418 18.719 3.902 1 98.81 57 ILE B C 1
ATOM 1668 O O . ILE B 1 57 ? -5.816 19.734 4.246 1 98.81 57 ILE B O 1
ATOM 1672 N N . GLU B 1 58 ? -5.902 17.531 4.043 1 98.94 58 GLU B N 1
ATOM 1673 C CA . GLU B 1 58 ? -4.555 17.359 4.57 1 98.94 58 GLU B CA 1
ATOM 1674 C C . GLU B 1 58 ? -3.52 18.016 3.66 1 98.94 58 GLU B C 1
ATOM 1676 O O . GLU B 1 58 ? -2.645 18.75 4.129 1 98.94 58 GLU B O 1
ATOM 1681 N N . GLU B 1 59 ? -3.65 17.797 2.383 1 98.88 59 GLU B N 1
ATOM 1682 C CA . GLU B 1 59 ? -2.65 18.266 1.43 1 98.88 59 GLU B CA 1
ATOM 1683 C C . GLU B 1 59 ? -2.693 19.797 1.294 1 98.88 59 GLU B C 1
ATOM 1685 O O . GLU B 1 59 ? -1.651 20.438 1.155 1 98.88 59 GLU B O 1
ATOM 1690 N N . GLU B 1 60 ? -3.85 20.391 1.362 1 98.88 60 GLU B N 1
ATOM 1691 C CA . GLU B 1 60 ? -4 21.812 1.123 1 98.88 60 GLU B CA 1
ATOM 1692 C C . GLU B 1 60 ? -3.752 22.625 2.396 1 98.88 60 GLU B C 1
ATOM 1694 O O . GLU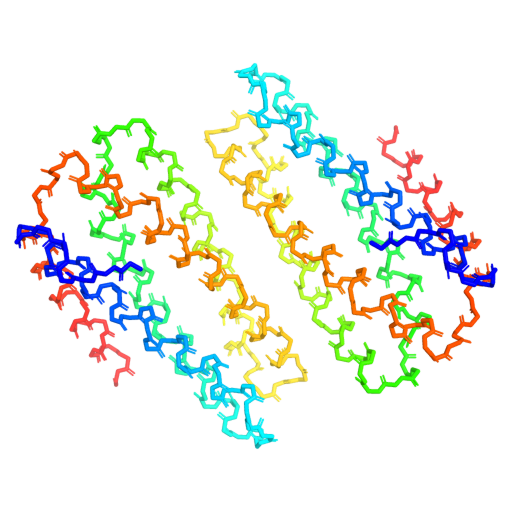 B 1 60 ? -3.336 23.781 2.336 1 98.88 60 GLU B O 1
ATOM 1699 N N . ILE B 1 61 ? -3.986 22.031 3.541 1 98.94 61 ILE B N 1
ATOM 1700 C CA . ILE B 1 61 ? -4.023 22.844 4.75 1 98.94 61 ILE B CA 1
ATOM 1701 C C . ILE B 1 61 ? -3.113 22.234 5.812 1 98.94 61 ILE B C 1
ATOM 1703 O O . ILE B 1 61 ? -2.15 22.859 6.254 1 98.94 61 ILE B O 1
ATOM 1707 N N . PHE B 1 62 ? -3.328 20.953 6.223 1 98.94 62 PHE B N 1
ATOM 1708 C CA . PHE B 1 62 ? -2.645 20.344 7.355 1 98.94 62 PHE B CA 1
ATOM 1709 C C . PHE B 1 62 ? -1.162 20.156 7.059 1 98.94 62 PHE B C 1
ATOM 1711 O O . PHE B 1 62 ? -0.309 20.547 7.859 1 98.94 62 PHE B O 1
ATOM 1718 N N . TYR B 1 63 ? -0.866 19.578 5.883 1 98.88 63 TYR B N 1
ATOM 1719 C CA . TYR B 1 63 ? 0.525 19.281 5.559 1 98.88 63 TYR B CA 1
ATOM 1720 C C . TYR B 1 63 ? 1.339 20.562 5.426 1 98.88 63 TYR B C 1
ATOM 1722 O O . TYR B 1 63 ? 2.42 20.688 6.004 1 98.88 63 TYR B O 1
ATOM 1730 N N . PRO B 1 64 ? 0.84 21.562 4.688 1 98.81 64 PRO B N 1
ATOM 1731 C CA . PRO B 1 64 ? 1.611 22.797 4.59 1 98.81 64 PRO B CA 1
ATOM 1732 C C . PRO B 1 64 ? 1.858 23.453 5.949 1 98.81 64 PRO B C 1
ATOM 1734 O O . PRO B 1 64 ? 2.908 24.062 6.164 1 98.81 64 PRO B O 1
ATOM 1737 N N . ALA B 1 65 ? 0.951 23.328 6.867 1 98.69 65 ALA B N 1
ATOM 1738 C CA . ALA B 1 65 ? 1.098 23.922 8.195 1 98.69 65 ALA B CA 1
ATOM 1739 C C . ALA B 1 65 ? 2.227 23.266 8.977 1 98.69 65 ALA B C 1
ATOM 1741 O O . ALA B 1 65 ? 2.748 23.828 9.938 1 98.69 65 ALA B O 1
ATOM 1742 N N . LEU B 1 66 ? 2.559 22.062 8.625 1 98.75 66 LEU B N 1
ATOM 1743 C CA . LEU B 1 66 ? 3.572 21.312 9.352 1 98.75 66 LEU B CA 1
ATOM 1744 C C . LEU B 1 66 ? 4.926 21.406 8.656 1 98.75 66 LEU B C 1
ATOM 1746 O O . LEU B 1 66 ? 5.957 21.078 9.25 1 98.75 66 LEU B O 1
ATOM 1750 N N . ARG B 1 67 ? 4.898 21.703 7.34 1 98.62 67 ARG B N 1
ATOM 1751 C CA . ARG B 1 67 ? 6.133 21.734 6.562 1 98.62 67 ARG B CA 1
ATOM 1752 C C . ARG B 1 67 ? 7.133 22.703 7.168 1 98.62 67 ARG B C 1
ATOM 1754 O O . ARG B 1 67 ? 6.77 23.828 7.543 1 98.62 67 ARG B O 1
ATOM 1761 N N . GLY B 1 68 ? 8.398 22.297 7.32 1 98.38 68 GLY B N 1
ATOM 1762 C CA . GLY B 1 68 ? 9.477 23.156 7.805 1 98.38 68 GLY B CA 1
ATOM 1763 C C . GLY B 1 68 ? 9.633 23.109 9.312 1 98.38 68 GLY B C 1
ATOM 1764 O O . GLY B 1 68 ? 10.594 23.656 9.859 1 98.38 68 GLY B O 1
ATOM 1765 N N . VAL B 1 69 ? 8.773 22.438 10.055 1 98.56 69 VAL B N 1
ATOM 1766 C CA . VAL B 1 69 ? 8.852 22.359 11.508 1 98.56 69 VAL B CA 1
ATOM 1767 C C . VAL B 1 69 ? 10.07 21.562 11.93 1 98.56 69 VAL B C 1
ATOM 1769 O O . VAL B 1 69 ? 10.773 21.922 12.875 1 98.56 69 VAL B O 1
ATOM 1772 N N . SER B 1 70 ? 10.305 20.438 11.258 1 98.19 70 SER B N 1
ATOM 1773 C CA . SER B 1 70 ? 11.492 19.609 11.461 1 98.19 70 SER B CA 1
ATOM 1774 C C . SER B 1 70 ? 11.758 18.719 10.258 1 98.19 70 SER B C 1
ATOM 1776 O O . SER B 1 70 ? 10.852 18.438 9.461 1 98.19 70 SER B O 1
ATOM 1778 N N . ASP B 1 71 ? 12.93 18.219 10.164 1 97.19 71 ASP B N 1
ATOM 1779 C CA . ASP B 1 71 ? 13.289 17.297 9.094 1 97.19 71 ASP B CA 1
ATOM 1780 C C . ASP B 1 71 ? 12.477 16.016 9.18 1 97.19 71 ASP B C 1
ATOM 1782 O O . ASP B 1 71 ? 12.086 15.438 8.156 1 97.19 71 ASP B O 1
ATOM 1786 N N . GLU B 1 72 ? 12.25 15.594 10.391 1 97.56 72 GLU B N 1
ATOM 1787 C CA . GLU B 1 72 ? 11.484 14.375 10.602 1 97.56 72 GLU B CA 1
ATOM 1788 C C . GLU B 1 72 ? 10.055 14.523 10.086 1 97.56 72 GLU B C 1
ATOM 1790 O O . GLU B 1 72 ? 9.547 13.641 9.391 1 97.56 72 GLU B O 1
ATOM 1795 N N . ILE B 1 73 ? 9.508 15.602 10.406 1 98.69 73 ILE B N 1
ATOM 1796 C CA . ILE B 1 73 ? 8.148 15.859 9.953 1 98.69 73 ILE B CA 1
ATOM 1797 C C . ILE B 1 73 ? 8.125 15.992 8.43 1 98.69 73 ILE B C 1
ATOM 1799 O O . ILE B 1 73 ? 7.246 15.445 7.762 1 98.69 73 ILE B O 1
ATOM 1803 N N . ASP B 1 74 ? 9.109 16.703 7.867 1 98.5 74 ASP B N 1
ATOM 1804 C CA . ASP B 1 74 ? 9.172 16.875 6.422 1 98.5 74 ASP B CA 1
ATOM 1805 C C . ASP B 1 74 ? 9.266 15.516 5.715 1 98.5 74 ASP B C 1
ATOM 1807 O O . ASP B 1 74 ? 8.625 15.305 4.688 1 98.5 74 ASP B O 1
ATOM 1811 N N . ASP B 1 75 ? 10.008 14.625 6.273 1 97.75 75 ASP B N 1
ATOM 1812 C CA . ASP B 1 75 ? 10.141 13.289 5.699 1 97.75 75 ASP B CA 1
ATOM 1813 C C . ASP B 1 75 ? 8.812 12.539 5.75 1 97.75 75 ASP B C 1
ATOM 1815 O O . ASP B 1 75 ? 8.445 11.859 4.793 1 97.75 75 ASP B O 1
ATOM 1819 N N . LEU B 1 76 ? 8.156 12.633 6.855 1 98.56 76 LEU B N 1
ATOM 1820 C CA . LEU B 1 76 ? 6.863 11.969 7.008 1 98.56 76 LEU B CA 1
ATOM 1821 C C . LEU B 1 76 ? 5.84 12.547 6.039 1 98.56 76 LEU B C 1
ATOM 1823 O O . LEU B 1 76 ? 5 11.82 5.504 1 98.56 76 LEU B O 1
ATOM 1827 N N . LEU B 1 77 ? 5.902 13.836 5.82 1 98.81 77 LEU B N 1
ATOM 1828 C CA . LEU B 1 77 ? 4.992 14.484 4.879 1 98.81 77 LEU B CA 1
ATOM 1829 C C . LEU B 1 77 ? 5.262 14.016 3.455 1 98.81 77 LEU B C 1
ATOM 1831 O O . LEU B 1 77 ? 4.324 13.773 2.689 1 98.81 77 LEU B O 1
ATOM 1835 N N . ASP B 1 78 ? 6.535 13.914 3.111 1 98.56 78 ASP B N 1
ATOM 1836 C CA . ASP B 1 78 ? 6.875 13.398 1.788 1 98.56 78 ASP B CA 1
ATOM 1837 C C . ASP B 1 78 ? 6.312 11.992 1.582 1 98.56 78 ASP B C 1
ATOM 1839 O O . ASP B 1 78 ? 5.746 11.695 0.528 1 98.56 78 ASP B O 1
ATOM 1843 N N . GLU B 1 79 ? 6.465 11.164 2.545 1 98.69 79 GLU B N 1
ATOM 1844 C CA . GLU B 1 79 ? 5.934 9.812 2.473 1 98.69 79 GLU B CA 1
ATOM 1845 C C . GLU B 1 79 ? 4.41 9.82 2.344 1 98.69 79 GLU B C 1
ATOM 1847 O O . GLU B 1 79 ? 3.85 9.102 1.513 1 98.69 79 GLU B O 1
ATOM 1852 N N . ALA B 1 80 ? 3.793 10.633 3.141 1 98.81 80 ALA B N 1
ATOM 1853 C CA . ALA B 1 80 ? 2.336 10.719 3.141 1 98.81 80 ALA B CA 1
ATOM 1854 C C . ALA B 1 80 ? 1.812 11.18 1.784 1 98.81 80 ALA B C 1
ATOM 1856 O O . ALA B 1 80 ? 0.758 10.727 1.33 1 98.81 80 ALA B O 1
ATOM 1857 N N . GLU B 1 81 ? 2.541 12.094 1.191 1 98.69 81 GLU B N 1
ATOM 1858 C CA . GLU B 1 81 ? 2.135 12.562 -0.129 1 98.69 81 GLU B CA 1
ATOM 1859 C C . GLU B 1 81 ? 2.182 11.438 -1.156 1 98.69 81 GLU B C 1
ATOM 1861 O O . GLU B 1 81 ? 1.298 11.328 -2.008 1 98.69 81 GLU B O 1
ATOM 1866 N N . VAL B 1 82 ? 3.189 10.625 -1.084 1 98.69 82 VAL B N 1
ATOM 1867 C CA . VAL B 1 82 ? 3.283 9.469 -1.967 1 98.69 82 VAL B CA 1
ATOM 1868 C C . VAL B 1 82 ? 2.143 8.492 -1.67 1 98.69 82 VAL B C 1
ATOM 1870 O O . VAL B 1 82 ? 1.515 7.969 -2.59 1 98.69 82 VAL B O 1
ATOM 1873 N N . GLU B 1 83 ? 1.877 8.258 -0.415 1 98.88 83 GLU B N 1
ATOM 1874 C CA . GLU B 1 83 ? 0.771 7.391 -0.024 1 98.88 83 GLU B CA 1
ATOM 1875 C C . GLU B 1 83 ? -0.557 7.91 -0.568 1 98.88 83 GLU B C 1
ATOM 1877 O O . GLU B 1 83 ? -1.383 7.129 -1.048 1 98.88 83 GLU B O 1
ATOM 1882 N N . HIS B 1 84 ? -0.75 9.203 -0.504 1 98.94 84 HIS B N 1
ATOM 1883 C CA . HIS B 1 84 ? -1.974 9.797 -1.036 1 98.94 84 HIS B CA 1
ATOM 1884 C C . HIS B 1 84 ? -2.1 9.539 -2.535 1 98.94 84 HIS B C 1
ATOM 1886 O O . HIS B 1 84 ? -3.197 9.281 -3.033 1 98.94 84 HIS B O 1
ATOM 1892 N N . GLN B 1 85 ? -1.038 9.672 -3.205 1 98.5 85 GLN B N 1
ATOM 1893 C CA . GLN B 1 85 ? -1.09 9.414 -4.641 1 98.5 85 GLN B CA 1
ATOM 1894 C C . GLN B 1 85 ? -1.512 7.977 -4.93 1 98.5 85 GLN B C 1
ATOM 1896 O O . GLN B 1 85 ? -2.311 7.727 -5.836 1 98.5 85 GLN B O 1
ATOM 1901 N N . VAL B 1 86 ? -1 7.008 -4.188 1 98.69 86 VAL B N 1
ATOM 1902 C CA . VAL B 1 86 ? -1.394 5.609 -4.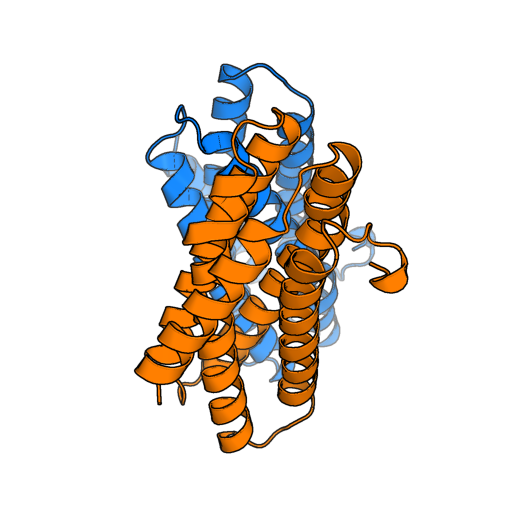336 1 98.69 86 VAL B CA 1
ATOM 1903 C C . VAL B 1 86 ? -2.895 5.469 -4.09 1 98.69 86 VAL B C 1
ATOM 1905 O O . VAL B 1 86 ? -3.596 4.809 -4.859 1 98.69 86 VAL B O 1
ATOM 1908 N N . ALA B 1 87 ? -3.34 6.066 -3 1 98.81 87 ALA B N 1
ATOM 1909 C CA . ALA B 1 87 ? -4.766 6.004 -2.686 1 98.81 87 ALA B CA 1
ATOM 1910 C C . ALA B 1 87 ? -5.602 6.594 -3.816 1 98.81 87 ALA B C 1
ATOM 1912 O O . ALA B 1 87 ? -6.637 6.035 -4.188 1 98.81 87 ALA B O 1
ATOM 1913 N N . LYS B 1 88 ? -5.16 7.707 -4.391 1 98.81 88 LYS B N 1
ATOM 1914 C CA . LYS B 1 88 ? -5.879 8.367 -5.477 1 98.81 88 LYS B CA 1
ATOM 1915 C C . LYS B 1 88 ? -5.965 7.465 -6.703 1 98.81 88 LYS B C 1
ATOM 1917 O O . LYS B 1 88 ? -6.996 7.426 -7.379 1 98.81 88 LYS B O 1
ATOM 1922 N N . ASP B 1 89 ? -4.926 6.766 -6.98 1 98.56 89 ASP B N 1
ATOM 1923 C CA . ASP B 1 89 ? -4.926 5.844 -8.109 1 98.56 89 ASP B CA 1
ATOM 1924 C C . ASP B 1 89 ? -5.914 4.699 -7.891 1 98.56 89 ASP B C 1
ATOM 1926 O O . ASP B 1 89 ? -6.637 4.309 -8.812 1 98.56 89 ASP B O 1
ATOM 1930 N N . LEU B 1 90 ? -5.945 4.137 -6.703 1 98.81 90 LEU B N 1
ATOM 1931 C CA . LEU B 1 90 ? -6.883 3.062 -6.387 1 98.81 90 LEU B CA 1
ATOM 1932 C C . LEU B 1 90 ? -8.32 3.572 -6.406 1 98.81 90 LEU B C 1
ATOM 1934 O O . LEU B 1 90 ? -9.219 2.877 -6.883 1 98.81 90 LEU B O 1
ATOM 1938 N N . ILE B 1 91 ? -8.523 4.793 -5.895 1 98.88 91 ILE B N 1
ATOM 1939 C CA . ILE B 1 91 ? -9.844 5.422 -5.926 1 98.88 91 ILE B CA 1
ATOM 1940 C C . ILE B 1 91 ? -10.305 5.582 -7.371 1 98.88 91 ILE B C 1
ATOM 1942 O O . ILE B 1 91 ? -11.445 5.262 -7.703 1 98.88 91 ILE B O 1
ATOM 1946 N N . ALA B 1 92 ? -9.414 6.055 -8.234 1 98.75 92 ALA B N 1
ATOM 1947 C CA . ALA B 1 92 ? -9.75 6.227 -9.648 1 98.75 92 ALA B CA 1
ATOM 1948 C C . ALA B 1 92 ? -10.156 4.902 -10.281 1 98.75 92 ALA B C 1
ATOM 1950 O O . ALA B 1 92 ? -11.109 4.848 -11.07 1 98.75 92 ALA B O 1
ATOM 1951 N N . ALA B 1 93 ? -9.5 3.844 -9.984 1 98.38 93 ALA B N 1
ATOM 1952 C CA . ALA B 1 93 ? -9.82 2.52 -10.516 1 98.38 93 ALA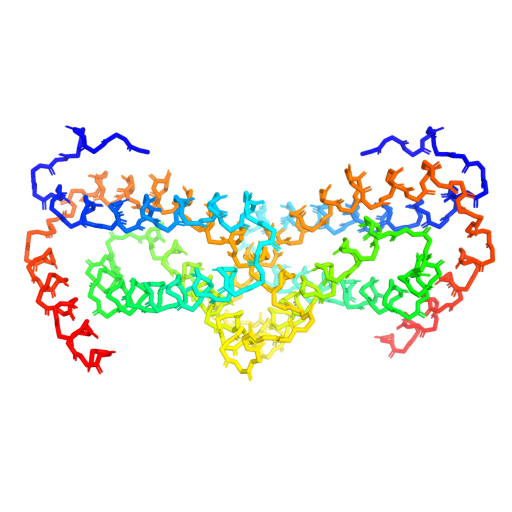 B CA 1
ATOM 1953 C C . ALA B 1 93 ? -11.211 2.074 -10.078 1 98.38 93 ALA B C 1
ATOM 1955 O O . ALA B 1 93 ? -11.961 1.501 -10.867 1 98.38 93 ALA B O 1
ATOM 1956 N N . ILE B 1 94 ? -11.562 2.293 -8.836 1 98.75 94 ILE B N 1
ATOM 1957 C CA . ILE B 1 94 ? -12.867 1.926 -8.297 1 98.75 94 ILE B CA 1
ATOM 1958 C C . ILE B 1 94 ? -13.953 2.748 -8.984 1 98.75 94 ILE B C 1
ATOM 1960 O O . ILE B 1 94 ? -14.969 2.203 -9.422 1 98.75 94 ILE B O 1
ATOM 1964 N N . GLU B 1 95 ? -13.711 4.047 -9.117 1 98.56 95 GLU B N 1
ATOM 1965 C CA . GLU B 1 95 ? -14.711 4.957 -9.656 1 98.56 95 GLU B CA 1
ATOM 1966 C C . GLU B 1 95 ? -14.906 4.734 -11.156 1 98.56 95 GLU B C 1
ATOM 1968 O O . GLU B 1 95 ? -15.992 4.984 -11.688 1 98.56 95 GLU B O 1
ATOM 1973 N N . GLU B 1 96 ? -13.898 4.297 -11.852 1 98 96 GLU B N 1
ATOM 1974 C CA . GLU B 1 96 ? -13.977 4.031 -13.281 1 98 96 GLU B CA 1
ATOM 1975 C C . GLU B 1 96 ? -14.914 2.863 -13.578 1 98 96 GLU B C 1
ATOM 1977 O O . GLU B 1 96 ? -15.578 2.844 -14.617 1 98 96 GLU B O 1
ATOM 1982 N N . ASP B 1 97 ? -15 1.847 -12.703 1 97.31 97 ASP B N 1
ATOM 1983 C CA . ASP B 1 97 ? -15.852 0.679 -12.875 1 97.31 97 ASP B CA 1
ATOM 1984 C C . ASP B 1 97 ? -16.375 0.179 -11.531 1 97.31 97 ASP B C 1
ATOM 1986 O O . ASP B 1 97 ? -16.047 -0.927 -11.102 1 97.31 97 ASP B O 1
ATOM 1990 N N . PRO B 1 98 ? -17.234 0.922 -10.938 1 96.06 98 PRO B N 1
ATOM 1991 C CA . PRO B 1 98 ? -17.703 0.625 -9.578 1 96.06 98 PRO B CA 1
ATOM 1992 C C . PRO B 1 98 ? -18.484 -0.681 -9.484 1 96.06 98 PRO B C 1
ATOM 1994 O O . PRO B 1 98 ? -18.656 -1.229 -8.398 1 96.06 98 PRO B O 1
ATOM 1997 N N . ALA B 1 99 ? -18.953 -1.219 -10.578 1 94.56 99 ALA B N 1
ATOM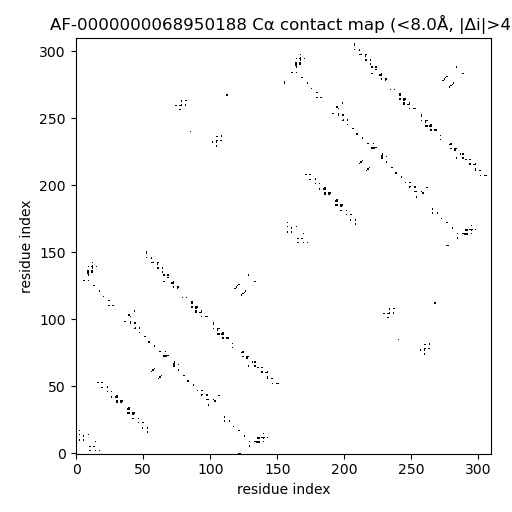 1998 C CA . ALA B 1 99 ? -19.719 -2.465 -10.578 1 94.56 99 ALA B CA 1
ATOM 1999 C C . ALA B 1 99 ? -18.922 -3.598 -11.219 1 94.56 99 ALA B C 1
ATOM 2001 O O . ALA B 1 99 ? -19.453 -4.684 -11.453 1 94.56 99 ALA B O 1
ATOM 2002 N N . GLY B 1 100 ? -17.688 -3.326 -11.461 1 95.38 100 GLY B N 1
ATOM 2003 C CA . GLY B 1 100 ? -16.875 -4.289 -12.195 1 95.38 100 GLY B CA 1
ATOM 2004 C C . GLY B 1 100 ? -16.375 -5.426 -11.328 1 95.38 100 GLY B C 1
ATOM 2005 O O . GLY B 1 100 ? -16.5 -5.387 -10.102 1 95.38 100 GLY B O 1
ATOM 2006 N N . ASP B 1 101 ? -15.773 -6.441 -11.914 1 95.31 101 ASP B N 1
ATOM 2007 C CA . ASP B 1 101 ? -15.32 -7.664 -11.258 1 95.31 101 ASP B CA 1
ATOM 2008 C C . ASP B 1 101 ? -14.148 -7.379 -10.32 1 95.31 101 ASP B C 1
ATOM 2010 O O . ASP B 1 101 ? -13.859 -8.172 -9.422 1 95.31 101 ASP B O 1
ATOM 2014 N N . LYS B 1 102 ? -13.531 -6.242 -10.477 1 96.75 102 LYS B N 1
ATOM 2015 C CA . LYS B 1 102 ? -12.336 -5.957 -9.688 1 96.75 102 LYS B CA 1
ATOM 2016 C C . LYS B 1 102 ? -12.648 -4.992 -8.547 1 96.75 102 LYS B C 1
ATOM 2018 O O . LYS B 1 102 ? -11.75 -4.551 -7.836 1 96.75 102 LYS B O 1
ATOM 2023 N N . LEU B 1 103 ? -13.875 -4.684 -8.375 1 98.38 103 LEU B N 1
ATOM 2024 C CA . LEU B 1 103 ? -14.25 -3.771 -7.301 1 98.38 103 LEU B CA 1
ATOM 2025 C C . LEU B 1 103 ? -13.719 -4.262 -5.957 1 98.38 103 LEU B C 1
ATOM 2027 O O . LEU B 1 103 ? -13.062 -3.512 -5.238 1 98.38 103 LEU B O 1
ATOM 2031 N N . GLU B 1 104 ? -13.945 -5.523 -5.645 1 98.12 104 GLU B N 1
ATOM 2032 C CA . GLU B 1 104 ? -13.57 -6.055 -4.336 1 98.12 104 GLU B CA 1
ATOM 2033 C C . GLU B 1 104 ? -12.062 -6.051 -4.152 1 98.12 104 GLU B C 1
ATOM 2035 O O . GLU B 1 104 ? -11.562 -5.695 -3.082 1 98.12 104 GLU B O 1
ATOM 2040 N N . ALA B 1 105 ? -11.359 -6.391 -5.129 1 98.56 105 ALA B N 1
ATOM 2041 C CA . ALA B 1 105 ? -9.898 -6.398 -5.07 1 98.56 105 ALA B CA 1
ATOM 2042 C C . ALA B 1 105 ? -9.352 -4.988 -4.867 1 98.56 105 ALA B C 1
ATOM 2044 O O . ALA B 1 105 ? -8.523 -4.758 -3.982 1 98.56 105 ALA B O 1
ATOM 2045 N N . ASN B 1 106 ? -9.844 -4.07 -5.703 1 98.75 106 ASN B N 1
ATOM 2046 C CA . ASN B 1 106 ? -9.398 -2.686 -5.59 1 98.75 106 ASN B CA 1
ATOM 2047 C C . ASN B 1 106 ? -9.703 -2.107 -4.215 1 98.75 106 ASN B C 1
ATOM 2049 O O . ASN B 1 106 ? -8.859 -1.45 -3.607 1 98.75 106 ASN B O 1
ATOM 2053 N N . TYR B 1 107 ? -10.906 -2.402 -3.768 1 98.88 107 TYR B N 1
ATOM 2054 C CA . TYR B 1 107 ? -11.32 -1.85 -2.482 1 98.88 107 TYR B CA 1
ATOM 2055 C C . TYR B 1 107 ? -10.523 -2.473 -1.34 1 98.88 107 TYR B C 1
ATOM 2057 O O . TYR B 1 107 ? -10.148 -1.784 -0.388 1 98.88 107 TYR B O 1
ATOM 2065 N N . THR B 1 108 ? -10.281 -3.734 -1.411 1 98.69 108 THR B N 1
ATOM 2066 C CA . THR B 1 108 ? -9.508 -4.414 -0.379 1 98.69 108 THR B CA 1
ATOM 2067 C C . THR B 1 108 ? -8.094 -3.836 -0.293 1 98.69 108 THR B C 1
ATOM 2069 O O . THR B 1 108 ? -7.621 -3.498 0.795 1 98.69 108 THR B O 1
ATOM 2072 N N . VAL B 1 109 ? -7.461 -3.666 -1.374 1 98.88 109 VAL B N 1
ATOM 2073 C CA . VAL B 1 109 ? -6.109 -3.113 -1.394 1 98.88 109 VAL B CA 1
ATOM 2074 C C . VAL B 1 109 ? -6.133 -1.671 -0.894 1 98.88 109 VAL B C 1
ATOM 2076 O O . VAL B 1 109 ? -5.273 -1.266 -0.108 1 98.88 109 VAL B O 1
ATOM 2079 N N . LEU B 1 110 ? -7.102 -0.866 -1.323 1 98.88 110 LEU B N 1
ATOM 2080 C CA . LEU B 1 110 ? -7.246 0.5 -0.833 1 98.88 110 LEU B CA 1
ATOM 2081 C C . LEU B 1 110 ? -7.363 0.522 0.688 1 98.88 110 LEU B C 1
ATOM 2083 O O . LEU B 1 110 ? -6.668 1.291 1.356 1 98.88 110 LEU B O 1
ATOM 2087 N N . SER B 1 111 ? -8.25 -0.328 1.181 1 98.88 111 SER B N 1
ATOM 2088 C CA . SER B 1 111 ? -8.516 -0.342 2.615 1 98.88 111 SER B CA 1
ATOM 2089 C C . SER B 1 111 ? -7.266 -0.722 3.406 1 98.88 111 SER B C 1
ATOM 2091 O O . SER B 1 111 ? -6.988 -0.138 4.453 1 98.88 111 SER B O 1
ATOM 2093 N N . GLU B 1 112 ? -6.508 -1.688 2.92 1 98.62 112 GLU B N 1
ATOM 2094 C CA . GLU B 1 112 ? -5.281 -2.109 3.584 1 98.62 112 GLU B CA 1
ATOM 2095 C C . GLU B 1 112 ? -4.23 -1.003 3.555 1 98.62 112 GLU B C 1
ATOM 2097 O O . GLU B 1 112 ? -3.562 -0.745 4.559 1 98.62 112 GLU B O 1
ATOM 2102 N N . TYR B 1 113 ? -4.145 -0.405 2.447 1 98.38 113 TYR B N 1
ATOM 2103 C CA . TYR B 1 113 ? -3.189 0.684 2.279 1 98.38 113 TYR B CA 1
ATOM 2104 C C . TYR B 1 113 ? -3.545 1.865 3.174 1 98.38 113 TYR B C 1
ATOM 2106 O O . TYR B 1 113 ? -2.688 2.396 3.883 1 98.38 113 TYR B O 1
ATOM 2114 N N . VAL B 1 114 ? -4.77 2.23 3.164 1 98.88 114 VAL B N 1
ATOM 2115 C CA . VAL B 1 114 ? -5.215 3.385 3.938 1 98.88 114 VAL B CA 1
ATOM 2116 C C . VAL B 1 114 ? -5.094 3.084 5.43 1 98.88 114 VAL B C 1
ATOM 2118 O O . VAL B 1 114 ? -4.75 3.965 6.223 1 98.88 114 VAL B O 1
ATOM 2121 N N . ALA B 1 115 ? -5.414 1.896 5.836 1 98.62 115 ALA B N 1
ATOM 2122 C CA . ALA B 1 115 ? -5.211 1.517 7.234 1 98.62 115 ALA B CA 1
ATOM 2123 C C . ALA B 1 115 ? -3.758 1.713 7.652 1 98.62 115 ALA B C 1
ATOM 2125 O O . ALA B 1 115 ? -3.482 2.221 8.742 1 98.62 115 ALA B O 1
ATOM 2126 N N . HIS B 1 116 ? -2.854 1.296 6.785 1 98.44 116 HIS B N 1
ATOM 2127 C CA . HIS B 1 116 ? -1.432 1.5 7.043 1 98.44 116 HIS B CA 1
ATOM 2128 C C . HIS B 1 116 ? -1.094 2.984 7.125 1 98.44 116 HIS B C 1
ATOM 2130 O O . HIS B 1 116 ? -0.385 3.416 8.031 1 98.44 116 HIS B O 1
ATOM 2136 N N . HIS B 1 117 ? -1.568 3.779 6.195 1 98.81 117 HIS B N 1
ATOM 2137 C CA . HIS B 1 117 ? -1.386 5.227 6.172 1 98.81 117 HIS B CA 1
ATOM 2138 C C . HIS B 1 117 ? -1.864 5.863 7.473 1 98.81 117 HIS B C 1
ATOM 2140 O O . HIS B 1 117 ? -1.178 6.715 8.047 1 98.81 117 HIS B O 1
ATOM 2146 N N . ILE B 1 118 ? -3.016 5.441 7.957 1 98.81 118 ILE B N 1
ATOM 2147 C CA . ILE B 1 118 ? -3.609 5.957 9.18 1 98.81 118 ILE B CA 1
ATOM 2148 C C . ILE B 1 118 ? -2.709 5.629 10.375 1 98.81 118 ILE B C 1
ATOM 2150 O O . ILE B 1 118 ? -2.467 6.484 11.227 1 98.81 118 ILE B O 1
ATOM 2154 N N . GLU B 1 119 ? -2.205 4.43 10.422 1 98.31 119 GLU B N 1
ATOM 2155 C CA . GLU B 1 119 ? -1.309 4.035 11.5 1 98.31 119 GLU B CA 1
ATOM 2156 C C . GLU B 1 119 ? -0.071 4.926 11.547 1 98.31 119 GLU B C 1
ATOM 2158 O O . GLU B 1 119 ? 0.384 5.312 12.625 1 98.31 119 GLU B O 1
ATOM 2163 N N . GLU B 1 120 ? 0.426 5.246 10.445 1 98.62 120 GLU B N 1
ATOM 2164 C CA . GLU B 1 120 ? 1.621 6.082 10.375 1 98.62 120 GLU B CA 1
ATOM 2165 C C . GLU B 1 120 ? 1.319 7.516 10.805 1 98.62 120 GLU B C 1
ATOM 2167 O O . GLU B 1 120 ? 2.104 8.133 11.531 1 98.62 120 GLU B O 1
ATOM 2172 N N . GLU B 1 121 ? 0.236 8.023 10.344 1 98.81 121 GLU B N 1
ATOM 2173 C CA . GLU B 1 121 ? -0.11 9.383 10.742 1 98.81 121 GLU B CA 1
ATOM 2174 C C . GLU B 1 121 ? -0.327 9.477 12.25 1 98.81 121 GLU B C 1
ATOM 2176 O O . GLU B 1 121 ? 0.281 10.32 12.914 1 98.81 121 GLU B O 1
ATOM 2181 N N . GLU B 1 122 ? -1.098 8.602 12.758 1 98.5 122 GLU B N 1
ATOM 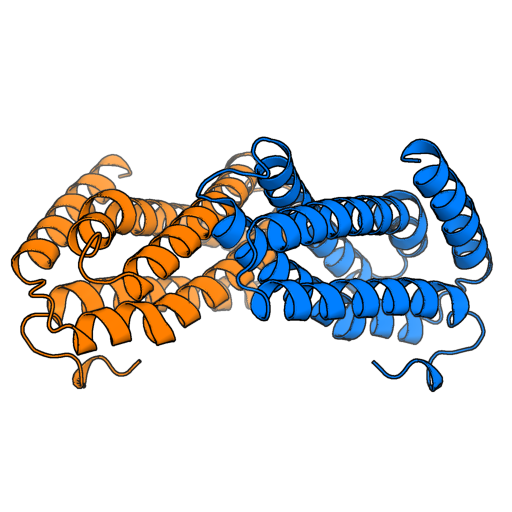2182 C CA . GLU B 1 122 ? -1.45 8.664 14.172 1 98.5 122 GLU B CA 1
ATOM 2183 C C . GLU B 1 122 ? -0.287 8.211 15.055 1 98.5 122 GLU B C 1
ATOM 2185 O O . GLU B 1 122 ? -0.122 8.695 16.172 1 98.5 122 GLU B O 1
ATOM 2190 N N . GLY B 1 123 ? 0.526 7.34 14.523 1 98.12 123 GLY B N 1
ATOM 2191 C CA . GLY B 1 123 ? 1.618 6.789 15.305 1 98.12 123 GLY B CA 1
ATOM 2192 C C . GLY B 1 123 ? 2.898 7.598 15.195 1 98.12 123 GLY B C 1
ATOM 2193 O O . GLY B 1 123 ? 3.809 7.441 16.016 1 98.12 123 GLY B O 1
ATOM 2194 N N . GLU B 1 124 ? 2.998 8.398 14.141 1 98.44 124 GLU B N 1
ATOM 2195 C CA . GLU B 1 124 ? 4.242 9.125 13.914 1 98.44 124 GLU B CA 1
ATOM 2196 C C . GLU B 1 124 ? 3.982 10.602 13.648 1 98.44 124 GLU B C 1
ATOM 2198 O O . GLU B 1 124 ? 4.336 11.453 14.461 1 98.44 124 GLU B O 1
ATOM 2203 N N . LEU B 1 125 ? 3.314 10.969 12.633 1 98.69 125 LEU B N 1
ATOM 2204 C CA . LEU B 1 125 ? 3.168 12.359 12.203 1 98.69 125 LEU B CA 1
ATOM 2205 C C . LEU B 1 125 ? 2.469 13.188 13.273 1 98.69 125 LEU B C 1
ATOM 2207 O O . LEU B 1 125 ? 2.957 14.25 13.664 1 98.69 125 LEU B O 1
ATOM 2211 N N . PHE B 1 126 ? 1.346 12.664 13.75 1 98.75 126 PHE B N 1
ATOM 2212 C CA . PHE B 1 126 ? 0.605 13.398 14.773 1 98.75 126 PHE B CA 1
ATOM 2213 C C . PHE B 1 126 ? 1.42 13.523 16.047 1 98.75 126 PHE B C 1
ATOM 2215 O O . PHE B 1 126 ? 1.459 14.586 16.672 1 98.75 126 PHE B O 1
ATOM 2222 N N . LYS B 1 127 ? 2.066 12.484 16.438 1 98.19 127 LYS B N 1
ATOM 2223 C CA . LYS B 1 127 ? 2.896 12.516 17.641 1 98.19 127 LYS B CA 1
ATOM 2224 C C . LYS B 1 127 ? 4.031 13.523 17.5 1 98.19 127 LYS B C 1
ATOM 2226 O O . LYS B 1 127 ? 4.375 14.211 18.453 1 98.19 127 LYS B O 1
ATOM 2231 N N . ASN B 1 128 ? 4.594 13.57 16.297 1 98.25 128 ASN B N 1
ATOM 2232 C CA . ASN B 1 128 ? 5.652 14.547 16.062 1 98.25 128 ASN B CA 1
ATOM 2233 C C . ASN B 1 128 ? 5.121 15.977 16.109 1 98.25 128 ASN B C 1
ATOM 2235 O O . ASN B 1 128 ? 5.785 16.875 16.625 1 98.25 128 ASN B O 1
ATOM 2239 N N . ALA B 1 129 ? 3.988 16.172 15.57 1 98.31 129 ALA B N 1
ATOM 2240 C CA . ALA B 1 129 ? 3.365 17.5 15.617 1 98.31 129 ALA B CA 1
ATOM 2241 C C . ALA B 1 129 ? 3.125 17.938 17.062 1 98.31 129 ALA B C 1
ATOM 2243 O O . ALA B 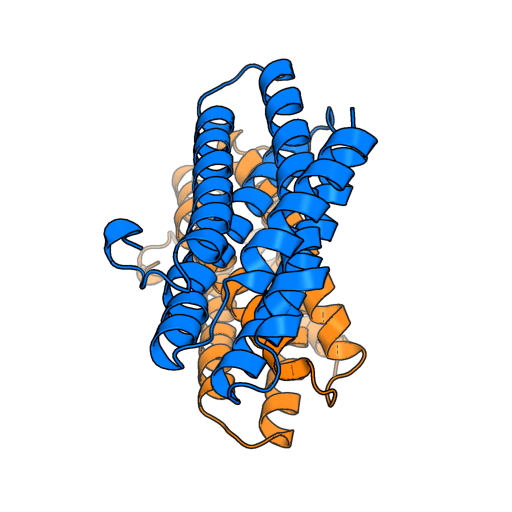1 129 ? 3.293 19.109 17.391 1 98.31 129 ALA B O 1
ATOM 2244 N N . ILE B 1 130 ? 2.715 16.938 17.891 1 98.19 130 ILE B N 1
ATOM 2245 C CA . ILE B 1 130 ? 2.48 17.219 19.297 1 98.19 130 ILE B CA 1
ATOM 2246 C C . ILE B 1 130 ? 3.805 17.516 20 1 98.19 130 ILE B C 1
ATOM 2248 O O . ILE B 1 130 ? 3.914 18.5 20.734 1 98.19 130 ILE B O 1
ATOM 2252 N N . LYS B 1 131 ? 4.781 16.703 19.703 1 97.75 131 LYS B N 1
ATOM 2253 C CA . LYS B 1 131 ? 6.105 16.875 20.297 1 97.75 131 LYS B CA 1
ATOM 2254 C C . LYS B 1 131 ? 6.684 18.25 19.984 1 97.75 131 LYS B C 1
ATOM 2256 O O . LYS B 1 131 ? 7.312 18.875 20.828 1 97.75 131 LYS B O 1
ATOM 2261 N N . GLU B 1 132 ? 6.434 18.734 18.812 1 98.25 132 GLU B N 1
ATOM 2262 C CA . GLU B 1 132 ? 6.984 20 18.344 1 98.25 132 GLU B CA 1
ATOM 2263 C C . GLU B 1 132 ? 6.086 21.172 18.734 1 98.25 132 GLU B C 1
ATOM 2265 O O . GLU B 1 132 ? 6.363 22.328 18.391 1 98.25 132 GLU B O 1
ATOM 2270 N N . LYS B 1 133 ? 5 20.891 19.391 1 97.81 133 LYS B N 1
ATOM 2271 C CA . LYS B 1 133 ? 4.086 21.891 19.938 1 97.81 133 LYS B CA 1
ATOM 2272 C C . LYS B 1 133 ? 3.572 22.828 18.859 1 97.81 133 LYS B C 1
ATOM 2274 O O . LYS B 1 133 ? 3.512 24.047 19.062 1 97.81 133 LYS B O 1
ATOM 2279 N N . VAL B 1 134 ? 3.314 22.266 17.719 1 98 134 VAL B N 1
ATOM 2280 C CA . VAL B 1 134 ? 2.785 23.062 16.625 1 98 134 VAL B CA 1
ATOM 2281 C C . VAL B 1 134 ? 1.387 23.562 16.984 1 98 134 VAL B C 1
ATOM 2283 O O . VAL B 1 134 ? 0.511 22.781 17.344 1 98 134 VAL B O 1
ATOM 2286 N N . ASN B 1 135 ? 1.165 24.844 16.969 1 98.12 135 ASN B N 1
ATOM 2287 C CA . ASN B 1 135 ? -0.169 25.391 17.172 1 98.12 135 ASN B CA 1
ATOM 2288 C C . ASN B 1 135 ? -1.066 25.172 15.961 1 98.12 135 ASN B C 1
ATOM 2290 O O . ASN B 1 135 ? -0.79 25.672 14.875 1 98.12 135 ASN B O 1
ATOM 2294 N N . LEU B 1 136 ? -2.193 24.406 16.125 1 98.62 136 LEU B N 1
ATOM 2295 C CA . LEU B 1 136 ? -3.02 24 14.992 1 98.62 136 LEU B CA 1
ATOM 2296 C C . LEU B 1 136 ? -4.414 24.609 15.086 1 98.62 136 LEU B C 1
ATOM 2298 O O . LEU B 1 136 ? -5.336 24.172 14.383 1 98.62 136 LEU B O 1
ATOM 2302 N N . ARG B 1 137 ? -4.605 25.609 15.883 1 98.31 137 ARG B N 1
ATOM 2303 C CA . ARG B 1 137 ? -5.93 26.188 16.078 1 98.31 137 ARG B CA 1
ATOM 2304 C C . ARG B 1 137 ? -6.465 26.781 14.773 1 98.31 137 ARG B C 1
ATOM 2306 O O . ARG B 1 137 ? -7.578 26.469 14.352 1 98.31 137 ARG B O 1
ATOM 2313 N N . ASP B 1 138 ? -5.68 27.625 14.188 1 98.5 138 ASP B N 1
ATOM 2314 C CA . ASP B 1 138 ? -6.109 28.25 12.938 1 98.5 138 ASP B CA 1
ATOM 2315 C C . ASP B 1 138 ? -6.223 27.203 11.828 1 98.5 138 ASP B C 1
ATOM 2317 O O . ASP B 1 138 ? -7.07 27.312 10.938 1 98.5 138 ASP B O 1
ATOM 2321 N N . VAL B 1 139 ? -5.387 26.188 11.867 1 98.81 139 VAL B N 1
ATOM 2322 C CA . VAL B 1 139 ? -5.41 25.094 10.898 1 98.81 139 VAL B CA 1
ATOM 2323 C C . VAL B 1 139 ? -6.738 24.344 11 1 98.81 139 VAL B C 1
ATOM 2325 O O . VAL B 1 139 ? -7.363 24.047 9.977 1 98.81 139 VAL B O 1
ATOM 2328 N N . ALA B 1 140 ? -7.141 24.062 12.211 1 98.81 140 ALA B N 1
ATOM 2329 C CA . ALA B 1 140 ? -8.406 23.375 12.445 1 98.81 140 ALA B CA 1
ATOM 2330 C C . ALA B 1 140 ? -9.57 24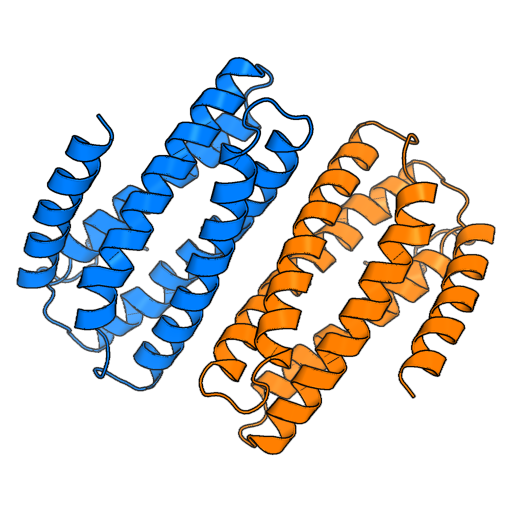.125 11.812 1 98.81 140 ALA B C 1
ATOM 2332 O O . ALA B 1 140 ? -10.453 23.531 11.195 1 98.81 140 ALA B O 1
ATOM 2333 N N . GLN B 1 141 ? -9.57 25.406 11.969 1 98.62 141 GLN B N 1
ATOM 2334 C CA . GLN B 1 141 ? -10.641 26.234 11.414 1 98.62 141 GLN B CA 1
ATOM 2335 C C . GLN B 1 141 ? -10.633 26.188 9.883 1 98.62 141 GLN B C 1
ATOM 2337 O O . GLN B 1 141 ? -11.68 26.078 9.258 1 98.62 141 GLN B O 1
ATOM 2342 N N . ALA B 1 142 ? -9.461 26.312 9.336 1 98.81 142 ALA B N 1
ATOM 2343 C CA . ALA B 1 142 ? -9.328 26.25 7.879 1 98.81 142 ALA B CA 1
ATOM 2344 C C . ALA B 1 142 ? -9.766 24.891 7.352 1 98.81 142 ALA B C 1
ATOM 2346 O O . ALA B 1 142 ? -10.438 24.797 6.32 1 98.81 142 ALA B O 1
ATOM 2347 N N . MET B 1 143 ? -9.383 23.812 8.039 1 98.88 143 MET B N 1
ATOM 2348 C CA . MET B 1 143 ? -9.766 22.453 7.652 1 98.88 143 MET B CA 1
ATOM 2349 C C . MET B 1 143 ? -11.281 22.297 7.664 1 98.88 143 MET B C 1
ATOM 2351 O O . MET B 1 143 ? -11.852 21.734 6.727 1 98.88 143 MET B O 1
ATOM 2355 N N . ALA B 1 144 ? -11.875 22.75 8.727 1 98.44 144 ALA B N 1
ATOM 2356 C CA . ALA B 1 144 ? -13.328 22.625 8.867 1 98.44 144 ALA B CA 1
ATOM 2357 C C . ALA B 1 144 ? -14.047 23.375 7.746 1 98.44 144 ALA B C 1
ATOM 2359 O O . ALA B 1 144 ? -15.008 22.859 7.16 1 98.44 144 ALA B O 1
ATOM 2360 N N . ALA B 1 145 ? -13.641 24.578 7.453 1 98.38 145 ALA B N 1
ATOM 2361 C CA . ALA B 1 145 ? -14.242 25.391 6.398 1 98.38 145 ALA B CA 1
ATOM 2362 C C . ALA B 1 145 ? -14.078 24.719 5.035 1 98.38 145 ALA B C 1
ATOM 2364 O O . ALA B 1 145 ? -15.023 24.656 4.246 1 98.38 145 ALA B O 1
ATOM 2365 N N . ARG B 1 146 ? -12.914 24.203 4.734 1 98.38 146 ARG B N 1
ATOM 2366 C CA . ARG B 1 146 ? -12.633 23.562 3.455 1 98.38 146 ARG B CA 1
ATOM 2367 C C . ARG B 1 146 ? -13.453 22.281 3.297 1 98.38 146 ARG B C 1
ATOM 2369 O O . ARG B 1 146 ? -13.93 21.984 2.203 1 98.38 146 ARG B O 1
ATOM 2376 N N . LYS B 1 147 ? -13.531 21.594 4.406 1 98.06 147 LYS B N 1
ATOM 2377 C CA . LYS B 1 147 ? -14.328 20.359 4.375 1 98.06 147 LYS B CA 1
ATOM 2378 C C . LYS B 1 147 ? -15.781 20.672 4.031 1 98.06 147 LYS B C 1
ATOM 2380 O O . LYS B 1 147 ? -16.391 19.953 3.234 1 98.06 147 LYS B O 1
ATOM 2385 N N . GLU B 1 148 ? -16.328 21.641 4.617 1 96.69 148 GLU B N 1
ATOM 2386 C CA . GLU B 1 148 ? -17.688 22.047 4.309 1 96.69 148 GLU B CA 1
ATOM 2387 C C . GLU B 1 148 ? -17.844 22.391 2.83 1 96.69 148 GLU B C 1
ATOM 2389 O O . GLU B 1 148 ? -18.828 22 2.199 1 96.69 148 GLU B O 1
ATOM 2394 N N . GLU B 1 149 ? -16.906 23.094 2.273 1 97.56 149 GLU B N 1
ATOM 2395 C CA . GLU B 1 149 ? -16.938 23.469 0.861 1 97.56 149 GLU B CA 1
ATOM 2396 C C . GLU B 1 149 ? -16.906 22.234 -0.032 1 97.56 149 GLU B C 1
ATOM 2398 O O . GLU B 1 149 ? -17.688 22.125 -0.988 1 97.56 149 GLU B O 1
ATOM 2403 N N . LEU B 1 150 ? -16.047 21.266 0.302 1 97.31 150 LEU B N 1
ATOM 2404 C CA . LEU B 1 150 ? -15.852 20.078 -0.519 1 97.31 150 LEU B CA 1
ATOM 2405 C C . LEU B 1 150 ? -17.062 19.156 -0.449 1 97.31 150 LEU B C 1
ATOM 2407 O O . LEU B 1 150 ? -17.406 18.5 -1.434 1 97.31 150 LEU B O 1
ATOM 2411 N N . MET B 1 151 ? -17.625 19.156 0.713 1 92.56 151 MET B N 1
ATOM 2412 C CA . MET B 1 151 ? -18.766 18.281 0.892 1 92.56 151 MET B CA 1
ATOM 2413 C C . MET B 1 151 ? -20 18.844 0.192 1 92.56 151 MET B C 1
ATOM 2415 O O . MET B 1 151 ? -20.891 18.094 -0.218 1 92.56 151 MET B O 1
ATOM 2419 N N . ARG B 1 152 ? -20.078 20.141 0.059 1 87.62 152 ARG B N 1
ATOM 2420 C CA . ARG B 1 152 ? -21.156 20.781 -0.655 1 87.62 152 ARG B CA 1
ATOM 2421 C C . ARG B 1 152 ? -21.031 20.594 -2.162 1 87.62 152 ARG B C 1
ATOM 2423 O O . ARG B 1 152 ? -22.031 20.484 -2.871 1 87.62 152 ARG B O 1
ATOM 2430 N N . GLU B 1 153 ? -19.891 20.578 -2.701 1 79.19 153 GLU B N 1
ATOM 2431 C CA . GLU B 1 153 ? -19.641 20.406 -4.133 1 79.19 153 GLU B CA 1
ATOM 2432 C C . GLU B 1 153 ? -20.031 19 -4.59 1 79.19 153 GLU B C 1
ATOM 2434 O O . GLU B 1 153 ? -20.375 18.797 -5.758 1 79.19 153 GLU B O 1
ATOM 2439 N N . THR B 1 154 ? -20.047 18.078 -3.723 1 66.56 154 THR B N 1
ATOM 2440 C CA . THR B 1 154 ? -20.297 16.703 -4.125 1 66.56 154 THR B CA 1
ATOM 2441 C C . THR B 1 154 ? -21.75 16.312 -3.85 1 66.56 154 THR B C 1
ATOM 2443 O O . THR B 1 154 ? -22.172 15.195 -4.18 1 66.56 154 THR B O 1
ATOM 2446 N N . ALA B 1 155 ? -22.375 17.234 -3.172 1 53.62 155 ALA B N 1
ATOM 2447 C CA . ALA B 1 155 ? -23.812 17.031 -3.004 1 53.62 155 ALA B CA 1
ATOM 2448 C C . ALA B 1 155 ? -24.578 17.5 -4.234 1 53.62 155 ALA B C 1
ATOM 2450 O O . ALA B 1 155 ? -24.172 18.453 -4.906 1 53.62 155 ALA B O 1
#

Sequence (310 aa):
MDKSKIPADQAQALGALMDDHRAVKKQFKAFKDTEDRDEKQAIALDVCHQLTVHATIEEEIFYPALRGVSDEIDDLLDEAEVEHQVAKDLIAAIEEDPAGDKLEANYTVLSEYVAHHIEEEEGELFKNAIKEKVNLRDVAQAMAARKEELMRETAMDKSKIPADQAQALGALMDDHRAVKKQFKAFKDTEDRDEKQAIALDVCHQLTVHATIEEEIFYPALRGVSDEIDDLLDEAEVEHQVAKDLIAAIEEDPAGDKLEANYTVLSEYVAHHIEEEEGELFKNAIKEKVNLRDVAQAMAARKEELMRETA

InterPro domains:
  IPR012312 Hemerythrin-like [PF01814] (16-127)

Nearest PDB structures (foldseek):
  2lk4-assembly1_A  TM=5.003E-01  e=5.612E-01  Homo sapiens
  4r32-assembly1_A  TM=5.329E-01  e=1.510E+00  Homo sapiens
  1ktm-assembly1_A  TM=5.535E-01  e=1.752E+00  Gallus gallus
  1k05-assembly1_A  TM=4.442E-01  e=1.667E+00  Homo sapiens
  3gm2-assembly1_A  TM=4.787E-01  e=5.469E+00  Homo sapiens

Secondary structure (DSSP, 8-state):
--GGGS-HHHHHHHHHHHHHHHHHHHHHHHHHH---HHHHHHHHHHHHHHHHHHHHHIIIIIHHHHTTS-HHHHHHHHHHHHHHHHHHHHHHHHHH-TTSTTHHHHHHHHHHHHHHHHHHIIIIIHHHHHHTT---HHHHHHHHHHHHHHHHHT-/--GGGS-HHHHHHHHHHHHHHHHHHHHHHHHHH---HHHHHHHHHHHHHHHHHHHHHIIIIIHHHHTTS-HHHHHHHHHHHHHHHHHHHHHHHHHH-TTSTTHHHHHHHHHHHHHHHHHHIIIIIHHHHHHTT---HHHHHHHHHHHHHHHHHT-

Solvent-accessible surface area (backbone atoms only — not comparable to full-atom values): 16656 Å² total; per-residue (Å²): 123,68,66,89,74,44,55,79,52,34,30,62,36,54,42,52,52,49,51,53,51,52,53,48,52,52,48,51,50,51,45,73,72,49,86,50,64,69,57,39,34,52,49,50,54,52,46,44,51,52,49,49,50,51,50,49,43,36,62,73,46,55,47,60,73,46,56,78,76,39,70,67,51,40,52,50,49,49,30,48,53,49,51,48,52,53,50,51,53,40,39,50,57,34,68,75,38,50,84,41,93,53,32,64,28,39,49,51,52,40,46,54,49,48,52,52,53,49,49,45,38,52,68,40,52,51,48,49,42,56,74,67,62,55,80,24,54,69,54,25,52,53,43,53,55,50,48,54,53,55,56,54,72,75,95,122,68,64,89,74,45,56,78,52,34,30,63,36,55,42,53,53,49,49,51,53,52,54,47,53,52,48,52,51,51,47,71,71,49,86,50,65,68,57,39,36,51,51,50,54,52,45,44,51,52,51,50,53,52,49,49,42,36,63,73,46,53,48,60,73,46,54,80,75,40,70,68,52,39,50,50,49,47,30,48,53,48,50,48,52,54,48,50,54,41,41,49,56,34,69,74,38,52,84,43,93,54,31,64,27,39,50,50,51,43,47,55,50,49,53,52,53,50,50,45,38,53,68,39,52,51,48,49,43,56,74,67,62,54,79,27,56,70,54,25,52,53,41,54,54,50,48,53,53,56,56,54,70,73,97

Radius of gyration: 21.13 Å; Cα contacts (8 Å, |Δi|>4): 276; chains: 2; bounding box: 50×60×47 Å

pLDDT: mean 97.42, std 4.88, range [53.62, 98.94]

Organism: Cupriavidus necator (strain ATCC 17699 / DSM 428 / KCTC 22496 / NCIMB 10442 / H16 / Stanier 337) (NCBI:txid381666)

Foldseek 3Di:
DDLVPFDPLCSLVVVVLVVLVVVLLVLLVVLVPDPDLVSNLVSLLVSLLSLVLSVVLCVVFVLVLCPPLDPQLPVLSVVLVVLSVVLNVLSCVCVVCVNDPCNVVSSNVSSVSVNVSVCCCVVPNSVVCRVSVRRCNVSSVVSVVSSVVSVVVVD/DDLVPFDPLCSLVVVVLVVLVVVLLVLLVVLVPDPDLVSNLVSLLVSLLSLVLSVVLCVVFVLVLCPPLDPQLPVLSVVLVVLSVVLNVLSVVCVVCVNDPCNVVSSNVSSVSVNVSVCCCVVPNSVVCRVSVRRCNVSSVVSVVSSVVSVVVVD